Protein AF-A0A2V7RQS1-F1 (afdb_monomer)

Secondary structure (DSSP, 8-state):
------------TTSBB-TTTSSSBEEE-TT-SSEEEETTT--EEEEETTEEESSTT------HHHHHHTSHHHHHHHHSTTTTTSHHHHHHHTS-HHHHHHHHHHHTT--S--EEEEET-TTTTTHHHHHHH-TTSEEEEEES-HHHHHHHHHHHHHTT--SEEEEE--TTS-SB-TT-EEEEE--S-GGG-S-HHHHHHHHHHHEEEEEEEE-SSS--EE---S-S-----PPP-

Solvent-accessible surface area (backbone atoms only — not comparable to full-atom values): 13310 Å² total; per-residue (Å²): 136,80,83,75,74,77,78,69,51,74,66,69,49,63,53,45,34,27,85,88,73,70,74,30,27,30,26,67,38,89,87,62,72,59,35,32,27,22,80,65,79,63,54,74,33,47,34,58,76,72,27,42,36,76,53,79,90,66,78,69,89,66,52,73,72,57,53,52,58,64,37,71,69,42,53,50,35,57,74,26,63,83,33,63,58,8,69,67,47,16,62,75,68,74,48,44,47,68,57,54,52,51,49,54,58,57,69,62,69,75,87,22,56,49,38,33,36,21,45,57,27,47,58,30,74,61,37,51,59,50,33,70,56,19,75,76,26,34,22,37,29,30,22,77,49,58,65,31,40,44,48,20,37,52,50,34,54,77,71,66,55,46,41,56,46,37,37,30,43,52,65,70,63,58,51,51,52,66,51,60,23,54,31,41,37,29,63,88,41,62,92,74,47,96,51,50,67,50,25,51,52,38,52,55,44,28,36,28,85,69,28,34,43,30,64,43,102,52,78,60,48,66,40,73,71,96,81,74,78,97,72,89,79,79,88,82,130

Nearest PDB structures (foldseek):
  3dh0-assembly1_A  TM=8.484E-01  e=1.762E-10  Aquifex aeolicus
  3mgg-assembly1_A  TM=9.043E-01  e=1.834E-09  Methanosarcina mazei
  5fcd-assembly1_A  TM=8.817E-01  e=1.834E-09  Escherichia coli
  5fcd-assembly2_B  TM=8.811E-01  e=2.218E-09  Escherichia coli
  4ine-assembly1_B  TM=7.060E-01  e=2.363E-09  Caenorhabditis elegans

Mean predicted aligned error: 11.4 Å

pLDDT: mean 74.9, std 20.31, range [28.81, 96.06]

Foldseek 3Di:
DDDDDDPALPPPFFFFQQPPPSPFTWDADPVDDQWTATPPPRDIFGNDLQETENQPPDPDPDDPVRVVCLDPVNLCCCPDLNPLQPVVVCVVVVHHPVRLLVVLLVLLVDPQAWEEEEEQCFLVSNQLVNLVRNPNHAYEYEHQHPSRLSNNSVVCVVVVRSRYHYYNDDLLAGRGAFQAGLEYEAEPCLVVDPDNPSSVVSVNRNHHAQHFYHHGPDRTDGHHDPPDDPDDDDDDD

Structure (mmCIF, N/CA/C/O backbone):
data_AF-A0A2V7RQS1-F1
#
_entry.id   AF-A0A2V7RQS1-F1
#
loop_
_atom_site.group_PDB
_atom_site.id
_atom_site.type_symbol
_atom_site.label_atom_id
_atom_site.label_alt_id
_atom_site.label_comp_id
_atom_site.label_asym_id
_atom_site.label_entity_id
_atom_site.label_seq_id
_atom_site.pdbx_PDB_ins_code
_atom_site.Cartn_x
_atom_site.Cartn_y
_atom_site.Cartn_z
_atom_site.occupancy
_atom_site.B_iso_or_equiv
_atom_site.auth_seq_id
_atom_site.auth_comp_id
_atom_site.auth_asym_id
_atom_site.auth_atom_id
_atom_site.pdbx_PDB_model_num
ATOM 1 N N . MET A 1 1 ? 15.624 31.115 2.483 1.00 33.47 1 MET A N 1
ATOM 2 C CA . MET A 1 1 ? 15.519 29.641 2.559 1.00 33.47 1 MET A CA 1
ATOM 3 C C . MET A 1 1 ? 14.230 29.303 3.296 1.00 33.47 1 MET A C 1
ATOM 5 O O . MET A 1 1 ? 14.272 28.952 4.464 1.00 33.47 1 MET A O 1
ATOM 9 N N . SER A 1 2 ? 13.084 29.538 2.649 1.00 28.81 2 SER A N 1
ATOM 10 C CA . SER A 1 2 ? 11.765 29.356 3.260 1.00 28.81 2 SER A CA 1
ATOM 11 C C . SER A 1 2 ? 11.472 27.870 3.432 1.00 28.81 2 SER A C 1
ATOM 13 O O . SER A 1 2 ? 11.524 27.120 2.455 1.00 28.81 2 SER A O 1
ATOM 15 N N . GLU A 1 3 ? 11.172 27.472 4.663 1.00 33.00 3 GLU A N 1
ATOM 16 C CA . GLU A 1 3 ? 10.626 26.168 5.016 1.00 33.00 3 GLU A CA 1
ATOM 17 C C . GLU A 1 3 ? 9.395 25.886 4.149 1.00 33.00 3 GLU A C 1
ATOM 19 O O . GLU A 1 3 ? 8.341 26.502 4.301 1.00 33.00 3 GLU A O 1
ATOM 24 N N . LEU A 1 4 ? 9.563 24.987 3.178 1.00 31.25 4 LEU A N 1
ATOM 25 C CA . LEU A 1 4 ? 8.474 24.433 2.391 1.00 31.25 4 LEU A CA 1
ATOM 26 C C . LEU A 1 4 ? 7.571 23.660 3.351 1.00 31.25 4 LEU A C 1
ATOM 28 O O . LEU A 1 4 ? 7.909 22.559 3.792 1.00 31.25 4 LEU A O 1
ATOM 32 N N . SER A 1 5 ? 6.443 24.279 3.692 1.00 30.97 5 SER A N 1
ATOM 33 C CA . SER A 1 5 ? 5.303 23.644 4.335 1.00 30.97 5 SER A CA 1
ATOM 34 C C . SER A 1 5 ? 5.036 22.307 3.652 1.00 30.97 5 SER A C 1
ATOM 36 O O . SER A 1 5 ? 4.805 22.239 2.446 1.00 30.97 5 SER A O 1
ATOM 38 N N . VAL A 1 6 ? 5.135 21.230 4.430 1.00 36.03 6 VAL A N 1
ATOM 39 C CA . VAL A 1 6 ? 4.838 19.867 3.990 1.00 36.03 6 VAL A CA 1
ATOM 40 C C . VAL A 1 6 ? 3.438 19.890 3.368 1.00 36.03 6 VAL A C 1
ATOM 42 O O . VAL A 1 6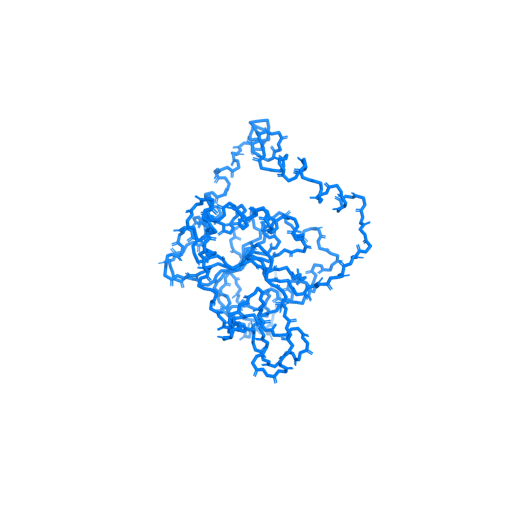 ? 2.481 20.112 4.111 1.00 36.03 6 VAL A O 1
ATOM 45 N N . PRO A 1 7 ? 3.270 19.702 2.042 1.00 33.69 7 PRO A N 1
ATOM 46 C CA . PRO A 1 7 ? 1.940 19.541 1.496 1.00 33.69 7 PRO A CA 1
ATOM 47 C C . PRO A 1 7 ? 1.467 18.194 2.020 1.00 33.69 7 PRO A C 1
ATOM 49 O O . PRO A 1 7 ? 2.015 17.149 1.654 1.00 33.69 7 PRO A O 1
ATOM 52 N N . ALA A 1 8 ? 0.531 18.252 2.963 1.00 39.03 8 ALA A N 1
ATOM 53 C CA . ALA A 1 8 ? -0.149 17.095 3.491 1.00 39.03 8 ALA A CA 1
ATOM 54 C C . ALA A 1 8 ? -0.657 16.283 2.295 1.00 39.03 8 ALA A C 1
ATOM 56 O O . ALA A 1 8 ? -1.394 16.783 1.446 1.00 39.03 8 ALA A O 1
ATOM 57 N N . VAL A 1 9 ? -0.221 15.028 2.211 1.00 43.38 9 VAL A N 1
ATOM 58 C CA . VAL A 1 9 ? -1.131 13.999 1.718 1.00 43.38 9 VAL A CA 1
ATOM 59 C C . VAL A 1 9 ? -2.387 14.208 2.563 1.00 43.38 9 VAL A C 1
ATOM 61 O O . VAL A 1 9 ? -2.254 14.280 3.789 1.00 43.38 9 VAL A O 1
ATOM 64 N N . ASP A 1 10 ? -3.551 14.405 1.944 1.00 47.16 10 ASP A N 1
ATOM 65 C CA . ASP A 1 10 ? -4.830 14.364 2.659 1.00 47.16 10 ASP A CA 1
ATOM 66 C C . ASP A 1 10 ? -5.009 12.907 3.096 1.00 47.16 10 ASP A C 1
ATOM 68 O O . ASP A 1 10 ? -5.718 12.117 2.482 1.00 47.16 10 ASP A O 1
ATOM 72 N N . VAL A 1 11 ? -4.223 12.510 4.101 1.00 50.50 11 VAL A N 1
ATOM 73 C CA . VAL A 1 11 ? -4.303 11.219 4.751 1.00 50.50 11 VAL A CA 1
ATOM 74 C C . VAL A 1 11 ? -5.635 11.272 5.458 1.00 50.50 11 VAL A C 1
ATOM 76 O O . VAL A 1 11 ? -5.775 11.933 6.489 1.00 50.50 11 VAL A O 1
ATOM 79 N N . THR A 1 12 ? -6.616 10.619 4.858 1.00 52.09 12 THR A N 1
ATOM 80 C CA . THR A 1 12 ? -7.865 10.202 5.473 1.00 52.09 12 THR A CA 1
ATOM 81 C C . THR A 1 12 ? -7.519 9.442 6.751 1.00 52.09 12 THR A C 1
ATOM 83 O O . THR A 1 12 ? -7.331 8.228 6.779 1.00 52.09 12 THR A O 1
ATOM 86 N N . GLY A 1 13 ? -7.344 10.191 7.842 1.00 56.22 13 GLY A N 1
ATOM 87 C CA . GLY A 1 13 ? -7.315 9.634 9.180 1.00 56.22 13 GLY A CA 1
ATOM 88 C C . GLY A 1 13 ? -8.577 8.798 9.339 1.00 56.22 13 GLY A C 1
ATOM 89 O O . GLY A 1 13 ? -9.667 9.300 9.080 1.00 56.22 13 GLY A O 1
ATOM 90 N N . GLY A 1 14 ? -8.428 7.520 9.676 1.00 68.81 14 GLY A N 1
ATOM 91 C CA . GLY A 1 14 ? -9.560 6.592 9.737 1.00 68.81 14 GLY A CA 1
ATOM 92 C C . GLY A 1 14 ? -9.411 5.291 8.951 1.00 68.81 14 GLY A C 1
ATOM 93 O O . GLY A 1 14 ? -10.236 4.407 9.137 1.00 68.81 14 GLY A O 1
ATOM 94 N N . GLU A 1 15 ? -8.384 5.122 8.113 1.00 81.50 15 GLU A N 1
ATOM 95 C CA . GLU A 1 15 ? -8.231 3.884 7.317 1.00 81.50 15 GLU A CA 1
ATOM 96 C C . GLU A 1 15 ? -7.215 2.903 7.912 1.00 81.50 15 GLU A C 1
ATOM 98 O O . GLU A 1 15 ? -7.394 1.683 7.856 1.00 81.50 15 GLU A O 1
ATOM 103 N N . VAL A 1 16 ? -6.166 3.426 8.553 1.00 92.06 16 VAL A N 1
ATOM 104 C CA . VAL A 1 16 ? -5.135 2.609 9.201 1.00 92.06 16 VAL A CA 1
ATOM 105 C C . VAL A 1 16 ? -5.610 2.199 10.594 1.00 92.06 16 VAL A C 1
ATOM 107 O O . VAL A 1 16 ? -5.694 3.023 11.505 1.00 92.06 16 VAL A O 1
ATOM 110 N N . ARG A 1 17 ? -5.912 0.913 10.775 1.00 94.25 17 ARG A N 1
ATOM 111 C CA . ARG A 1 17 ? -6.279 0.305 12.059 1.00 94.25 17 ARG A C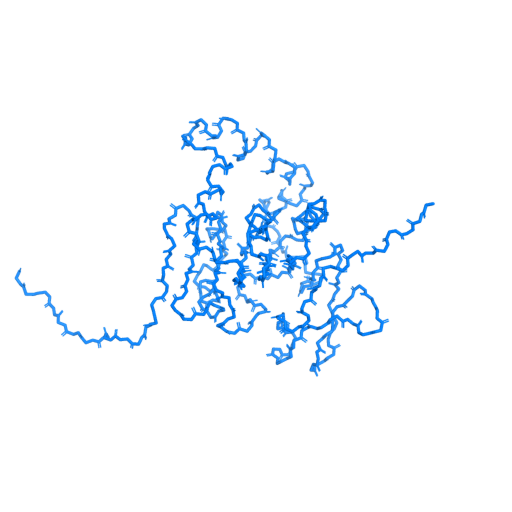A 1
ATOM 112 C C . ARG A 1 17 ? -5.063 0.285 12.981 1.00 94.25 17 ARG A C 1
ATOM 114 O O . ARG A 1 17 ? -3.978 -0.125 12.578 1.00 94.25 17 ARG A O 1
ATOM 121 N N . CYS A 1 18 ? -5.250 0.702 14.229 1.00 93.38 18 CYS A N 1
ATOM 122 C CA . CYS A 1 18 ? -4.191 0.778 15.228 1.00 93.38 18 CYS A CA 1
ATOM 123 C C . CYS A 1 18 ? -3.610 -0.617 15.544 1.00 93.38 18 CYS A C 1
ATOM 125 O O . CYS A 1 18 ? -4.339 -1.451 16.087 1.00 93.38 18 CYS A O 1
ATOM 127 N N . PRO A 1 19 ? -2.306 -0.862 15.304 1.00 91.69 19 PRO A N 1
ATOM 128 C CA . PRO A 1 19 ? -1.661 -2.130 15.657 1.00 91.69 19 PRO A CA 1
ATOM 129 C C . PRO A 1 19 ? -1.645 -2.435 17.160 1.00 91.69 19 PRO A C 1
ATOM 131 O O . PRO A 1 19 ? -1.578 -3.593 17.544 1.00 91.69 19 PRO A O 1
ATOM 134 N N . GLN A 1 20 ? -1.686 -1.409 18.018 1.00 92.44 20 GLN A N 1
ATOM 135 C CA . GLN A 1 20 ? -1.576 -1.585 19.469 1.00 92.44 20 GLN A CA 1
ATOM 136 C C . GLN A 1 20 ? -2.867 -2.100 20.110 1.00 92.44 20 GLN A C 1
ATOM 138 O O . GLN A 1 20 ? -2.822 -2.953 20.991 1.00 92.44 20 GLN A O 1
ATOM 143 N N . CYS A 1 21 ? -4.018 -1.529 19.743 1.00 93.38 21 CYS A N 1
ATOM 144 C CA . CYS A 1 21 ? -5.295 -1.887 20.365 1.00 93.38 21 CYS A CA 1
ATOM 145 C C . CYS A 1 21 ? -6.235 -2.651 19.446 1.00 93.38 21 CYS A C 1
ATOM 147 O O . CYS A 1 21 ? -7.239 -3.165 19.932 1.00 93.38 21 CYS A O 1
ATOM 149 N N . GLU A 1 22 ? -5.969 -2.654 18.139 1.00 91.38 22 GLU A N 1
ATOM 150 C CA . GLU A 1 22 ? -6.809 -3.264 17.113 1.00 91.38 22 GLU A CA 1
ATOM 151 C C . GLU A 1 22 ? -8.279 -2.786 17.106 1.00 91.38 22 GLU A C 1
ATOM 153 O O . GLU A 1 22 ? -9.132 -3.351 16.432 1.00 91.38 22 GLU A O 1
ATOM 158 N N . ARG A 1 23 ? -8.636 -1.736 17.841 1.00 91.38 23 ARG A N 1
ATOM 159 C CA . ARG A 1 23 ? -10.022 -1.245 17.914 1.00 91.38 23 ARG A CA 1
ATOM 160 C C . ARG A 1 23 ? -10.195 0.092 17.221 1.00 91.38 23 ARG A C 1
ATOM 162 O O . ARG A 1 23 ? -11.182 0.281 16.525 1.00 91.38 23 ARG A O 1
ATOM 169 N N . GLY A 1 24 ? -9.230 0.981 17.418 1.00 92.44 24 GLY A N 1
ATOM 170 C CA . GLY A 1 24 ? -9.261 2.323 16.865 1.00 92.44 24 GLY A CA 1
ATOM 171 C C . GLY A 1 24 ? -8.552 2.462 15.532 1.00 92.44 24 GLY A C 1
ATOM 172 O O . GLY A 1 24 ? -7.828 1.562 15.089 1.00 92.44 24 GLY A O 1
ATOM 173 N N . PHE A 1 25 ? -8.697 3.644 14.952 1.00 93.25 25 PHE A N 1
ATOM 174 C CA . PHE A 1 25 ? -8.019 4.047 13.729 1.00 93.25 25 PHE A CA 1
ATOM 175 C C . PHE A 1 25 ? -7.048 5.188 13.996 1.00 93.25 25 PHE A C 1
ATOM 177 O O . PHE A 1 25 ? -7.166 5.932 14.973 1.00 93.25 25 PHE A O 1
ATOM 184 N N . LEU A 1 26 ? -6.029 5.284 13.149 1.00 91.69 26 LEU A N 1
ATOM 185 C CA . LEU A 1 26 ? -5.054 6.357 13.211 1.00 91.69 26 LEU A CA 1
ATOM 186 C C . LEU A 1 26 ? -5.598 7.588 12.493 1.00 91.69 26 LEU A C 1
ATOM 188 O O . LEU A 1 26 ? -5.993 7.519 11.329 1.00 91.69 26 LEU A O 1
ATOM 192 N N . ALA A 1 27 ? -5.550 8.721 13.182 1.00 88.56 27 ALA A N 1
ATOM 193 C CA . ALA A 1 27 ? -5.864 10.032 12.644 1.00 88.56 27 ALA A CA 1
ATOM 194 C C . ALA A 1 27 ? -4.652 10.961 12.751 1.00 88.56 27 ALA A C 1
ATOM 196 O O . ALA A 1 27 ? -3.780 10.785 13.609 1.00 88.56 27 ALA A O 1
ATOM 197 N N . ALA A 1 28 ? -4.592 11.957 11.866 1.00 81.69 28 ALA A N 1
ATOM 198 C CA . ALA A 1 28 ? -3.602 13.021 11.973 1.00 81.69 28 ALA A CA 1
ATOM 199 C C . ALA A 1 28 ? -3.724 13.707 13.342 1.00 81.69 28 ALA A C 1
ATOM 201 O O . ALA A 1 28 ? -4.831 13.944 13.826 1.00 81.69 28 ALA A O 1
ATOM 202 N N . ASN A 1 29 ? -2.590 14.011 13.978 1.00 72.31 29 ASN A N 1
ATOM 203 C CA . ASN A 1 29 ? -2.597 14.679 15.275 1.00 72.31 29 ASN A CA 1
ATOM 204 C C . ASN A 1 29 ? -3.257 16.076 15.162 1.00 72.31 29 ASN A C 1
ATOM 206 O O . ASN A 1 29 ? -2.709 16.933 14.461 1.00 72.31 29 ASN A O 1
ATOM 210 N N . PRO A 1 30 ? -4.370 16.348 15.878 1.00 60.91 30 PRO A N 1
ATOM 211 C CA . PRO A 1 30 ? -5.076 17.632 15.810 1.00 60.91 30 PRO A CA 1
ATOM 212 C C . PRO A 1 30 ? -4.224 18.826 16.250 1.00 60.91 30 PRO A C 1
ATOM 214 O O . PRO A 1 30 ? -4.454 19.947 15.813 1.00 60.91 30 PRO A O 1
ATOM 217 N N . ALA A 1 31 ? -3.225 18.588 17.106 1.00 61.09 31 ALA A N 1
ATOM 218 C CA . ALA A 1 31 ? -2.310 19.617 17.597 1.00 61.09 31 ALA A CA 1
ATOM 219 C C . ALA A 1 31 ? -1.228 20.019 16.571 1.00 61.09 31 ALA A C 1
ATOM 221 O O . ALA A 1 31 ? -0.371 20.847 16.877 1.00 61.09 31 ALA A O 1
ATOM 222 N N . GLY A 1 32 ? -1.244 19.427 15.371 1.00 56.41 32 GLY A N 1
ATOM 223 C CA . GLY A 1 32 ? -0.146 19.503 14.415 1.00 56.41 32 GLY A CA 1
ATOM 224 C C . GLY A 1 32 ? 1.020 18.599 14.831 1.00 56.41 32 GLY A C 1
ATOM 225 O O . GLY A 1 32 ? 1.279 18.367 16.011 1.00 56.41 32 GLY A O 1
ATOM 226 N N . GLY A 1 33 ? 1.723 18.025 13.855 1.00 62.91 33 GLY A N 1
ATOM 227 C CA . GLY A 1 33 ? 2.890 17.189 14.131 1.00 62.91 33 GLY A CA 1
ATOM 228 C C . GLY A 1 33 ? 3.172 16.133 13.070 1.00 62.91 33 GLY A C 1
ATOM 229 O O . GLY A 1 33 ? 2.351 15.850 12.203 1.00 62.91 33 GLY A O 1
ATOM 230 N N . ARG A 1 34 ? 4.362 15.535 13.164 1.00 81.88 34 ARG A N 1
ATOM 231 C CA . ARG A 1 34 ? 4.829 14.418 12.327 1.00 81.88 34 ARG A CA 1
ATOM 232 C C . ARG A 1 34 ? 4.420 13.070 12.928 1.00 81.88 34 ARG A C 1
ATOM 234 O O . ARG A 1 34 ? 5.237 12.162 12.999 1.00 81.88 34 ARG A O 1
ATOM 241 N N . GLU A 1 35 ? 3.191 12.954 13.421 1.00 87.62 35 GLU A N 1
ATOM 242 C CA . GLU A 1 35 ? 2.686 11.742 14.075 1.00 87.62 35 GLU A CA 1
ATOM 243 C C . GLU A 1 35 ? 1.192 11.540 13.797 1.00 87.62 35 GLU A C 1
ATOM 245 O O . GLU A 1 35 ? 0.430 12.508 13.714 1.00 87.62 35 GLU A O 1
ATOM 250 N N . MET A 1 36 ? 0.771 10.279 13.705 1.00 89.38 36 MET A N 1
ATOM 251 C CA . MET A 1 36 ? -0.635 9.881 13.746 1.00 89.38 36 MET A CA 1
ATOM 252 C C . MET A 1 36 ? -0.961 9.257 15.097 1.00 89.38 36 MET A C 1
ATOM 254 O O . MET A 1 36 ? -0.166 8.489 15.639 1.00 89.38 36 MET A O 1
ATOM 258 N N . ARG A 1 37 ? -2.148 9.550 15.629 1.00 91.56 37 ARG A N 1
ATOM 259 C CA . ARG A 1 37 ? -2.613 9.019 16.912 1.00 91.56 37 ARG A CA 1
ATOM 260 C C . ARG A 1 37 ? -3.836 8.147 16.729 1.00 91.56 37 ARG A C 1
ATOM 262 O O . ARG A 1 37 ? -4.709 8.457 15.924 1.00 91.56 37 ARG A O 1
ATOM 269 N N . CYS A 1 38 ? -3.895 7.069 17.498 1.00 92.44 38 CYS A N 1
ATOM 270 C CA . CYS A 1 38 ? -5.099 6.261 17.587 1.00 92.44 38 CYS A CA 1
ATOM 271 C C . CYS A 1 38 ? -6.204 7.032 18.317 1.00 92.44 38 CYS A C 1
ATOM 273 O O . CYS A 1 38 ? -5.981 7.521 19.423 1.00 92.44 38 CYS A O 1
ATOM 275 N N . ASP A 1 39 ? -7.395 7.070 17.726 1.00 91.69 39 ASP A N 1
ATOM 276 C CA . ASP A 1 39 ? -8.611 7.653 18.312 1.00 91.69 39 ASP A CA 1
ATOM 277 C C . ASP A 1 39 ? -9.116 6.940 19.585 1.00 91.69 39 ASP A C 1
ATOM 279 O O . ASP A 1 39 ? -9.917 7.496 20.331 1.00 91.69 39 ASP A O 1
ATOM 283 N N . THR A 1 40 ? -8.641 5.719 19.846 1.00 93.94 40 THR A N 1
ATOM 284 C CA . THR A 1 40 ? -9.153 4.845 20.908 1.00 93.94 40 THR A CA 1
ATOM 285 C C . THR A 1 40 ? -8.164 4.670 22.056 1.00 93.94 40 THR A C 1
ATOM 287 O O . THR A 1 40 ? -8.531 4.836 23.215 1.00 93.94 40 THR A O 1
ATOM 290 N N . CYS A 1 41 ? -6.912 4.292 21.773 1.00 94.06 41 CYS A N 1
ATOM 291 C CA . CYS A 1 41 ? -5.907 4.039 22.815 1.00 94.06 41 CYS A CA 1
ATOM 292 C C . CYS A 1 41 ? -4.831 5.126 22.918 1.00 94.06 41 CYS A C 1
ATOM 294 O O . CYS A 1 41 ? -3.898 4.976 23.706 1.00 94.06 41 CYS A O 1
ATOM 296 N N . SER A 1 42 ? -4.926 6.190 22.114 1.00 92.75 42 SER A N 1
ATOM 297 C CA . SER A 1 42 ? -3.982 7.316 22.095 1.00 92.75 42 SER A CA 1
ATOM 298 C C . SER A 1 42 ? -2.527 6.957 21.761 1.00 92.75 42 SER A C 1
ATOM 300 O O . SER A 1 42 ? -1.650 7.813 21.880 1.00 92.75 42 SER A O 1
ATOM 302 N N . SER A 1 43 ? -2.242 5.726 21.313 1.00 91.88 43 SER A N 1
ATOM 303 C CA . SER A 1 43 ? -0.914 5.339 20.821 1.00 91.88 43 SER A CA 1
ATOM 304 C C . SER A 1 43 ? -0.504 6.229 19.647 1.00 91.88 43 SER A C 1
ATOM 306 O O . SER A 1 43 ? -1.326 6.465 18.755 1.00 91.88 43 SER A O 1
ATOM 308 N N . SER A 1 44 ? 0.753 6.673 19.629 1.00 91.00 44 SER A N 1
ATOM 309 C CA . SER A 1 44 ? 1.296 7.544 18.584 1.00 91.00 44 SER A CA 1
ATOM 310 C C . SER A 1 44 ? 2.248 6.782 17.666 1.00 91.00 44 SER A C 1
ATOM 312 O O . SER A 1 44 ? 3.042 5.966 18.136 1.00 91.00 44 SER A O 1
ATOM 314 N N . TYR A 1 45 ? 2.176 7.073 16.371 1.00 90.94 45 TYR A N 1
ATOM 315 C CA . TYR A 1 45 ? 3.015 6.491 15.328 1.00 9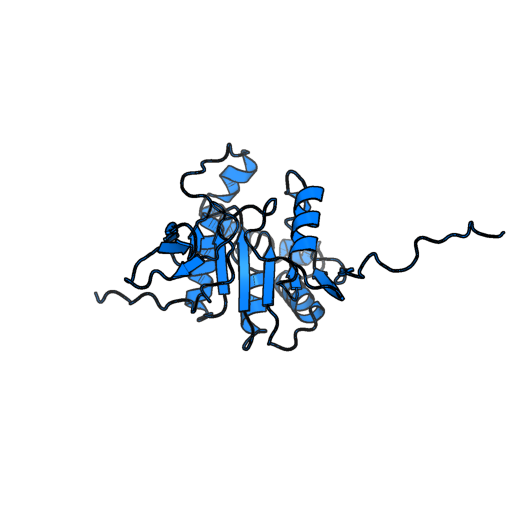0.94 45 TYR A CA 1
ATOM 316 C C . TYR A 1 45 ? 3.664 7.608 14.508 1.00 90.94 45 TYR A C 1
ATOM 318 O O . TYR A 1 45 ? 2.954 8.516 14.062 1.00 90.94 45 TYR A O 1
ATOM 326 N N . PRO A 1 46 ? 4.989 7.581 14.291 1.00 90.94 46 PRO A N 1
ATOM 327 C CA . PRO A 1 46 ? 5.667 8.652 13.581 1.00 90.94 46 PRO A CA 1
ATOM 328 C C . PRO A 1 46 ? 5.326 8.662 12.085 1.00 90.94 46 PRO A C 1
ATOM 330 O O . PRO A 1 46 ? 5.191 7.626 11.438 1.00 90.94 46 PRO A O 1
ATOM 333 N N . VAL A 1 47 ? 5.245 9.866 11.524 1.00 89.19 47 VAL A N 1
ATOM 334 C CA . VAL A 1 47 ? 5.113 10.142 10.092 1.00 89.19 47 VAL A CA 1
ATOM 335 C C . VAL A 1 47 ? 6.407 10.786 9.613 1.00 89.19 47 VAL A C 1
ATOM 337 O O . VAL A 1 47 ? 6.625 11.989 9.774 1.00 89.19 47 VA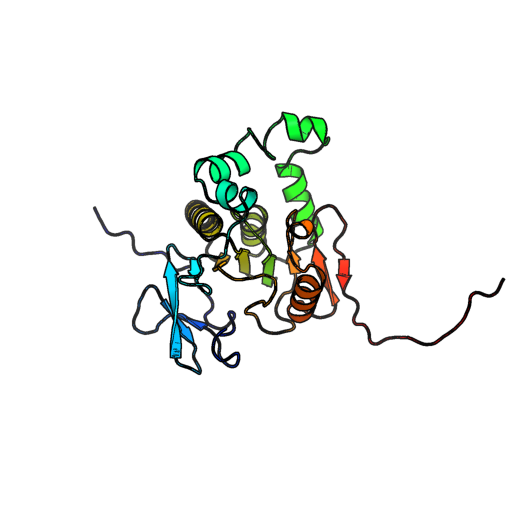L A O 1
ATOM 340 N N . THR A 1 48 ? 7.286 9.984 9.018 1.00 83.94 48 THR A N 1
ATOM 341 C CA . THR A 1 48 ? 8.591 10.458 8.533 1.00 83.94 48 THR A CA 1
ATOM 342 C C . THR A 1 48 ? 8.580 10.528 7.020 1.00 83.94 48 THR A C 1
ATOM 344 O O . THR A 1 48 ? 8.250 9.552 6.355 1.00 83.94 48 THR A O 1
ATOM 347 N N . ASP A 1 49 ? 8.918 11.692 6.466 1.00 83.81 49 ASP A N 1
ATOM 348 C CA . ASP A 1 49 ? 8.896 11.936 5.023 1.00 83.81 49 ASP A CA 1
ATOM 349 C C . ASP A 1 49 ? 7.567 11.534 4.369 1.00 83.81 49 ASP A C 1
ATOM 351 O O . ASP A 1 49 ? 7.547 11.132 3.212 1.00 83.81 49 ASP A O 1
ATOM 355 N N . GLY A 1 50 ? 6.427 11.688 5.054 1.00 85.88 50 GLY A N 1
ATOM 356 C CA . GLY A 1 50 ? 5.090 11.321 4.546 1.00 85.88 50 GLY A CA 1
ATOM 357 C C . GLY A 1 50 ? 4.792 9.822 4.526 1.00 85.88 50 GLY A C 1
ATOM 358 O O . GLY A 1 50 ? 3.851 9.409 3.860 1.00 85.88 50 GLY A O 1
ATOM 359 N N . VAL A 1 51 ? 5.591 9.021 5.229 1.00 90.81 51 VAL A N 1
ATOM 360 C CA . VAL A 1 51 ? 5.349 7.593 5.450 1.00 90.81 51 VAL A CA 1
ATOM 361 C C . VAL A 1 51 ? 4.891 7.395 6.889 1.00 90.81 51 VAL A C 1
ATOM 363 O O . VAL A 1 51 ? 5.572 7.854 7.807 1.00 90.81 51 VAL A O 1
ATOM 366 N N . VAL A 1 52 ? 3.762 6.714 7.083 1.00 93.00 52 VAL A N 1
ATOM 367 C CA . VAL A 1 52 ? 3.259 6.309 8.404 1.00 93.00 52 VAL A CA 1
ATOM 368 C C . VAL A 1 52 ? 4.030 5.074 8.859 1.00 93.00 52 VAL A C 1
ATOM 370 O O . VAL A 1 52 ? 3.962 4.035 8.204 1.00 93.00 52 VAL A O 1
ATOM 373 N N . ASP A 1 53 ? 4.775 5.176 9.958 1.00 92.69 53 ASP A N 1
ATOM 374 C CA . ASP A 1 53 ? 5.634 4.098 10.450 1.00 92.69 53 ASP A CA 1
ATOM 375 C C . ASP A 1 53 ? 4.985 3.322 11.601 1.00 92.69 53 ASP A C 1
ATOM 377 O O . ASP A 1 53 ? 4.893 3.809 12.730 1.00 92.69 53 ASP A O 1
ATOM 381 N N . LEU A 1 54 ? 4.532 2.099 11.305 1.00 93.00 54 LEU A N 1
ATOM 382 C CA . LEU A 1 54 ? 3.912 1.192 12.275 1.00 93.00 54 LEU A CA 1
ATOM 383 C C . LEU A 1 54 ? 4.895 0.181 12.873 1.00 93.00 54 LEU A C 1
ATOM 385 O O . LEU A 1 54 ? 4.501 -0.614 13.726 1.00 93.00 54 LEU A O 1
ATOM 389 N N . LEU A 1 55 ? 6.161 0.204 12.450 1.00 88.19 55 LEU A N 1
ATOM 390 C CA . LEU A 1 55 ? 7.220 -0.683 12.930 1.00 88.19 55 LEU A CA 1
ATOM 391 C C . LEU A 1 55 ? 8.426 0.109 13.486 1.00 88.19 55 LEU A C 1
ATOM 393 O O . LEU A 1 55 ? 9.574 -0.262 13.198 1.00 88.19 55 LEU A O 1
ATOM 397 N N . PRO A 1 56 ? 8.225 1.168 14.302 1.00 72.12 56 PRO A N 1
ATOM 398 C CA . PRO A 1 56 ? 9.316 2.028 14.745 1.00 72.12 56 PRO A CA 1
ATOM 399 C C . PRO A 1 56 ? 10.326 1.243 15.592 1.00 72.12 56 PRO A C 1
ATOM 401 O O . PRO A 1 56 ? 9.964 0.506 16.505 1.00 72.12 56 PRO A O 1
ATOM 404 N N . GLY A 1 57 ? 11.616 1.393 15.289 1.00 63.69 57 GLY A N 1
ATOM 405 C CA . GLY A 1 57 ? 12.693 0.737 16.044 1.00 63.69 57 GLY A CA 1
ATOM 406 C C . GLY A 1 57 ? 12.862 -0.764 15.775 1.00 63.69 57 GLY A C 1
ATOM 407 O O . GLY A 1 57 ? 13.753 -1.386 16.354 1.00 63.69 57 GLY A O 1
ATOM 408 N N . THR A 1 58 ? 12.074 -1.353 14.870 1.00 61.03 58 THR A N 1
ATOM 409 C CA . THR A 1 58 ? 12.215 -2.765 14.496 1.00 61.03 58 THR A CA 1
ATOM 410 C C . THR A 1 58 ? 13.396 -2.941 13.539 1.00 61.03 58 THR A C 1
ATOM 412 O O . THR A 1 58 ? 13.266 -2.785 12.327 1.00 61.03 58 THR A O 1
ATOM 415 N N . SER A 1 59 ? 14.576 -3.294 14.055 1.00 49.81 59 SER A N 1
ATOM 416 C CA . SER A 1 59 ? 15.670 -3.822 13.231 1.00 49.81 59 SER A CA 1
ATOM 417 C C . SER A 1 59 ? 15.482 -5.333 13.060 1.00 49.81 59 SER A C 1
ATOM 419 O O . SER A 1 59 ? 16.108 -6.149 13.734 1.00 49.81 59 SER A O 1
ATOM 421 N N . MET A 1 60 ? 14.557 -5.749 12.189 1.00 53.47 60 MET A N 1
ATOM 422 C CA . MET A 1 60 ? 14.389 -7.183 11.923 1.00 53.47 60 MET A CA 1
ATOM 423 C C . MET A 1 60 ? 15.711 -7.783 11.430 1.00 53.47 60 MET A C 1
ATOM 425 O O . MET A 1 60 ? 16.381 -7.176 10.597 1.00 53.47 60 MET A O 1
ATOM 429 N N . ARG A 1 61 ? 16.102 -8.960 11.949 1.00 42.22 61 ARG A N 1
ATOM 430 C CA . ARG A 1 61 ? 17.293 -9.700 11.493 1.00 42.22 61 ARG A CA 1
ATOM 431 C C . ARG A 1 61 ? 17.214 -9.871 9.975 1.00 42.22 61 ARG A C 1
ATOM 433 O O . ARG A 1 61 ? 16.364 -10.594 9.466 1.00 42.22 61 ARG A O 1
ATOM 440 N N . ARG A 1 62 ? 18.088 -9.156 9.272 1.00 51.84 62 ARG A N 1
ATOM 441 C CA . ARG A 1 62 ? 18.052 -8.999 7.819 1.00 51.84 62 ARG A CA 1
ATOM 442 C C . ARG A 1 62 ? 18.781 -10.167 7.161 1.00 51.84 62 ARG A C 1
ATOM 444 O O . ARG A 1 62 ? 19.887 -10.512 7.576 1.00 51.84 62 ARG A O 1
ATOM 451 N N . SER A 1 63 ? 18.203 -10.759 6.119 1.00 50.00 63 SER A N 1
ATOM 452 C CA . SER A 1 63 ? 18.993 -11.591 5.205 1.00 50.00 63 SER A CA 1
ATOM 453 C C . SER A 1 63 ? 19.947 -10.690 4.407 1.00 50.00 63 SER A C 1
ATOM 455 O O . SER A 1 63 ? 19.656 -9.510 4.202 1.00 50.00 63 SER A O 1
ATOM 457 N N . LEU A 1 64 ? 21.079 -11.218 3.928 1.00 44.34 64 LEU A N 1
ATOM 458 C CA . LEU A 1 64 ? 22.018 -10.443 3.098 1.00 44.34 64 LEU A CA 1
ATOM 459 C C . LEU A 1 64 ? 21.322 -9.825 1.872 1.00 44.34 64 LEU A C 1
ATOM 461 O O . LEU A 1 64 ? 21.578 -8.671 1.546 1.00 44.34 64 LEU A O 1
ATOM 465 N N . ALA A 1 65 ? 20.365 -10.542 1.271 1.00 49.62 65 ALA A N 1
ATOM 466 C CA . ALA A 1 65 ? 19.534 -10.032 0.180 1.00 49.62 65 ALA A CA 1
ATOM 467 C C . ALA A 1 65 ? 18.686 -8.815 0.599 1.00 49.62 65 ALA A C 1
ATOM 469 O O . ALA A 1 65 ? 18.579 -7.848 -0.150 1.00 49.62 65 ALA A O 1
ATOM 470 N N . GLN A 1 66 ? 18.129 -8.822 1.813 1.00 48.97 66 GLN A N 1
ATOM 471 C CA . GLN A 1 66 ? 17.324 -7.721 2.351 1.00 48.97 66 GLN A CA 1
ATOM 472 C C . GLN A 1 66 ? 18.185 -6.512 2.753 1.00 48.97 66 GLN A C 1
ATOM 474 O O . GLN A 1 66 ? 17.774 -5.377 2.535 1.00 48.97 66 GLN A O 1
ATOM 479 N N . MET A 1 67 ? 19.409 -6.735 3.246 1.00 45.19 67 MET A N 1
ATOM 480 C CA . MET A 1 67 ? 20.384 -5.662 3.503 1.00 45.19 67 MET A CA 1
ATOM 481 C C . MET A 1 67 ? 20.840 -4.972 2.216 1.00 45.19 67 MET A C 1
ATOM 483 O O . MET A 1 67 ? 20.968 -3.751 2.184 1.00 45.19 67 MET A O 1
ATOM 487 N N . SER A 1 68 ? 21.062 -5.734 1.142 1.00 50.19 68 SER A N 1
ATOM 488 C CA . SER A 1 68 ? 21.415 -5.171 -0.163 1.00 50.19 68 SER A CA 1
ATOM 489 C C . SER A 1 68 ? 20.302 -4.267 -0.712 1.00 50.19 68 SER A C 1
ATOM 491 O O . SER A 1 68 ? 20.592 -3.220 -1.281 1.00 50.19 68 SER A O 1
ATOM 493 N N . MET A 1 69 ? 19.032 -4.599 -0.471 1.00 46.16 69 MET A N 1
ATOM 494 C CA . MET A 1 69 ? 17.880 -3.804 -0.923 1.00 46.16 69 MET A CA 1
ATOM 495 C C . MET A 1 69 ? 17.715 -2.449 -0.208 1.00 46.16 69 MET A C 1
ATOM 497 O O . MET A 1 69 ? 17.063 -1.559 -0.750 1.00 46.16 69 MET A O 1
ATOM 501 N N . GLU A 1 70 ? 18.316 -2.264 0.972 1.00 47.38 70 GLU A N 1
ATOM 502 C CA . GLU A 1 70 ? 18.281 -1.005 1.736 1.00 47.38 70 GLU A CA 1
ATOM 503 C C . GLU A 1 70 ? 19.377 -0.007 1.314 1.00 47.38 70 GLU A C 1
ATOM 505 O O . GLU A 1 70 ? 19.342 1.158 1.712 1.00 47.38 70 GLU A O 1
ATOM 510 N N . ALA A 1 71 ? 20.345 -0.426 0.492 1.00 50.69 71 ALA A N 1
ATOM 511 C CA . ALA A 1 71 ? 21.379 0.468 -0.006 1.00 50.69 71 ALA A CA 1
ATOM 512 C C . ALA A 1 71 ? 20.798 1.400 -1.090 1.00 50.69 71 ALA A C 1
ATOM 514 O O . ALA A 1 71 ? 20.280 0.943 -2.110 1.00 50.69 71 ALA A O 1
ATOM 515 N N . GLU A 1 72 ? 20.946 2.717 -0.919 1.00 48.81 72 GLU A N 1
ATOM 516 C CA . GLU A 1 72 ? 20.543 3.751 -1.892 1.00 48.81 72 GLU A CA 1
ATOM 517 C C . GLU A 1 72 ? 20.958 3.458 -3.359 1.00 48.81 72 GLU A C 1
ATOM 519 O O . GLU A 1 72 ? 20.171 3.733 -4.275 1.00 48.81 72 GLU A O 1
ATOM 524 N N . PRO A 1 73 ? 22.131 2.842 -3.638 1.00 48.25 73 PRO A N 1
ATOM 525 C CA . PRO A 1 73 ? 22.499 2.416 -4.985 1.00 48.25 73 PRO A CA 1
ATOM 526 C C . PRO A 1 73 ? 21.568 1.346 -5.565 1.00 48.25 73 PRO A C 1
ATOM 528 O O . PRO A 1 73 ? 21.289 1.393 -6.757 1.00 48.25 73 PRO A O 1
ATOM 531 N N . ILE A 1 74 ? 21.044 0.417 -4.758 1.00 48.94 74 ILE A N 1
ATOM 532 C CA . ILE A 1 74 ? 20.154 -0.658 -5.222 1.00 48.94 74 ILE A CA 1
ATOM 533 C C . ILE A 1 74 ? 18.731 -0.159 -5.470 1.00 48.94 74 ILE A C 1
ATOM 535 O O . ILE A 1 74 ? 18.133 -0.557 -6.466 1.00 48.94 74 ILE A O 1
ATOM 539 N N . VAL A 1 75 ? 18.225 0.792 -4.676 1.00 50.91 75 VAL A N 1
ATOM 540 C CA . VAL A 1 75 ? 16.961 1.497 -4.978 1.00 50.91 75 VAL A CA 1
ATOM 541 C C . VAL A 1 75 ? 17.063 2.225 -6.322 1.00 50.91 75 VAL A C 1
ATOM 543 O O . VAL A 1 75 ? 16.176 2.123 -7.174 1.00 50.91 75 VAL A O 1
ATOM 546 N N . ARG A 1 76 ? 18.191 2.915 -6.554 1.00 49.72 76 ARG A N 1
ATOM 547 C CA . ARG A 1 76 ? 18.485 3.537 -7.850 1.00 49.72 76 ARG A CA 1
ATOM 548 C C . ARG A 1 76 ? 18.611 2.495 -8.956 1.00 49.72 76 ARG A C 1
ATOM 550 O O . ARG A 1 76 ? 18.067 2.731 -10.026 1.00 49.72 76 ARG A O 1
ATOM 557 N N . ILE A 1 77 ? 19.257 1.352 -8.716 1.00 50.66 77 ILE A N 1
ATOM 558 C CA . ILE A 1 77 ? 19.381 0.266 -9.698 1.00 50.66 77 ILE A CA 1
ATOM 559 C C . ILE A 1 77 ? 18.001 -0.297 -10.069 1.00 50.66 77 ILE A C 1
ATOM 561 O O . ILE A 1 77 ? 17.726 -0.406 -11.263 1.00 50.66 77 ILE A O 1
ATOM 565 N N . TYR A 1 78 ? 17.116 -0.539 -9.095 1.00 51.94 78 TYR A N 1
ATOM 566 C CA . TYR A 1 78 ? 15.759 -1.072 -9.292 1.00 51.94 78 TYR A CA 1
ATOM 567 C C . TYR A 1 78 ? 14.908 -0.218 -10.246 1.00 51.94 78 TYR A C 1
ATOM 569 O O . TYR A 1 78 ? 14.209 -0.761 -11.103 1.00 51.94 78 TYR A O 1
ATOM 577 N N . GLU A 1 79 ? 14.996 1.115 -10.142 1.00 51.19 79 GLU A N 1
ATOM 578 C CA . GLU A 1 79 ? 14.325 2.046 -11.065 1.00 51.19 79 GLU A CA 1
ATOM 579 C C . GLU A 1 79 ? 15.163 2.456 -12.292 1.00 51.19 79 GLU A C 1
ATOM 581 O O . GLU A 1 79 ? 14.631 3.071 -13.226 1.00 51.19 79 GLU A O 1
ATOM 586 N N . SER A 1 80 ? 16.462 2.159 -12.313 1.00 52.50 80 SER A N 1
ATOM 587 C CA . SER A 1 80 ? 17.355 2.523 -13.414 1.00 52.50 80 SER A CA 1
ATOM 588 C C . SER A 1 80 ? 17.209 1.602 -14.625 1.00 52.50 80 SER A C 1
ATOM 590 O O . SER A 1 80 ? 16.721 0.473 -14.551 1.00 52.50 80 SER A O 1
ATOM 592 N N . ARG A 1 81 ? 17.767 2.055 -15.753 1.00 50.47 81 ARG A N 1
ATOM 593 C CA . ARG A 1 81 ? 17.943 1.255 -16.976 1.00 50.47 81 ARG A CA 1
ATOM 594 C C . ARG A 1 81 ? 18.912 0.066 -16.816 1.00 50.47 81 ARG A C 1
ATOM 596 O O . ARG A 1 81 ? 19.159 -0.631 -17.795 1.00 50.47 81 ARG A O 1
ATOM 603 N N . LEU A 1 82 ? 19.470 -0.162 -15.625 1.00 45.69 82 LEU A N 1
ATOM 604 C CA . LEU A 1 82 ? 20.352 -1.296 -15.327 1.00 45.69 82 LEU A CA 1
ATOM 605 C C . LEU A 1 82 ? 19.605 -2.504 -14.730 1.00 45.69 82 LEU A C 1
ATOM 607 O O . LEU A 1 82 ? 20.200 -3.568 -14.639 1.00 45.69 82 LEU A O 1
ATOM 611 N N . TRP A 1 83 ? 18.326 -2.365 -14.350 1.00 55.91 83 TRP A N 1
ATOM 612 C CA . TRP A 1 83 ? 17.488 -3.469 -13.850 1.00 55.91 83 TRP A CA 1
ATOM 613 C C . TRP A 1 83 ? 16.230 -3.657 -14.718 1.00 55.91 83 TRP A C 1
ATOM 615 O O . TRP A 1 83 ? 16.322 -3.586 -15.939 1.00 55.91 83 TRP A O 1
ATOM 625 N N . ARG A 1 84 ? 15.036 -3.868 -14.138 1.00 55.22 84 ARG A N 1
ATOM 626 C CA . ARG A 1 84 ? 13.767 -4.155 -14.852 1.00 55.22 84 ARG A CA 1
ATOM 627 C C . ARG A 1 84 ? 13.412 -3.151 -15.964 1.00 55.22 84 ARG A C 1
ATOM 629 O O . ARG A 1 84 ? 12.771 -3.540 -16.931 1.00 55.22 84 ARG A O 1
ATOM 636 N N . ARG A 1 85 ? 13.854 -1.889 -15.872 1.00 54.16 85 ARG A N 1
ATOM 637 C CA . ARG A 1 85 ? 13.680 -0.849 -16.915 1.00 54.16 85 ARG A CA 1
ATOM 638 C C . ARG A 1 85 ? 14.736 -0.876 -18.022 1.00 54.16 85 ARG A C 1
ATOM 640 O O . ARG A 1 85 ? 14.727 -0.016 -18.904 1.00 54.16 85 ARG A O 1
ATOM 647 N N . GLY A 1 86 ? 15.680 -1.803 -17.952 1.00 57.84 86 GLY A N 1
ATOM 648 C CA . GLY A 1 86 ? 16.747 -1.933 -18.918 1.00 57.84 86 GLY A CA 1
ATOM 649 C C . GLY A 1 86 ? 16.263 -2.528 -20.236 1.00 57.84 86 GLY A C 1
ATOM 650 O O . GLY A 1 86 ? 15.485 -3.485 -20.228 1.00 57.84 86 GLY A O 1
ATOM 651 N N . PRO A 1 87 ? 16.748 -2.016 -21.381 1.00 56.69 87 PRO A N 1
ATOM 652 C CA . PRO A 1 87 ? 16.379 -2.546 -22.692 1.00 56.69 87 PRO A CA 1
ATOM 653 C C . PRO A 1 87 ? 16.767 -4.023 -22.845 1.00 56.69 87 PRO A C 1
ATOM 655 O O . PRO A 1 87 ? 16.102 -4.749 -23.570 1.00 56.69 87 PRO A O 1
ATOM 658 N N . HIS A 1 88 ? 17.782 -4.488 -22.110 1.00 59.34 88 HIS A N 1
ATOM 659 C CA . HIS A 1 88 ? 18.203 -5.888 -22.073 1.00 59.34 88 HIS A CA 1
ATOM 660 C C . HIS A 1 88 ? 17.149 -6.815 -21.438 1.00 59.34 88 HIS A C 1
ATOM 662 O O . HIS A 1 88 ? 16.894 -7.890 -21.970 1.00 59.34 88 HIS A O 1
ATOM 668 N N . VAL A 1 89 ? 16.485 -6.392 -20.354 1.00 57.84 89 VAL A N 1
ATOM 669 C CA . VAL A 1 89 ? 15.375 -7.151 -19.747 1.00 57.84 89 VAL A CA 1
ATOM 670 C C . VAL A 1 89 ? 14.147 -7.113 -20.652 1.00 57.84 89 VAL A C 1
ATOM 672 O O . VAL A 1 89 ? 13.510 -8.142 -20.858 1.00 57.84 89 VAL A O 1
ATOM 675 N N . ALA A 1 90 ? 13.841 -5.947 -21.228 1.00 58.28 90 ALA A N 1
ATOM 676 C CA . ALA A 1 90 ? 12.724 -5.799 -22.158 1.00 58.28 90 ALA A CA 1
ATOM 677 C C . ALA A 1 90 ? 12.889 -6.678 -23.406 1.00 58.28 90 ALA A C 1
ATOM 679 O O . ALA A 1 90 ? 11.935 -7.309 -23.849 1.00 58.28 90 ALA A O 1
ATOM 680 N N . PHE A 1 91 ? 14.112 -6.758 -23.934 1.00 62.09 91 PHE A N 1
ATOM 681 C CA . PHE A 1 91 ? 14.466 -7.627 -25.050 1.00 62.09 91 PHE A CA 1
ATOM 682 C C . PHE A 1 91 ? 14.361 -9.110 -24.672 1.00 62.09 91 PHE A C 1
ATOM 684 O O . PHE A 1 91 ? 13.728 -9.874 -25.393 1.00 62.09 91 PHE A O 1
ATOM 691 N N . ALA A 1 92 ? 14.906 -9.513 -23.518 1.00 63.47 92 ALA A N 1
ATOM 692 C CA . ALA A 1 92 ? 14.852 -10.902 -23.055 1.00 63.47 92 ALA A CA 1
ATOM 693 C C . ALA A 1 92 ? 13.424 -11.392 -22.756 1.00 63.47 92 ALA A C 1
ATOM 695 O O . ALA A 1 92 ? 13.117 -12.561 -22.964 1.00 63.47 92 ALA A O 1
ATOM 696 N N . LEU A 1 93 ? 12.552 -10.511 -22.257 1.00 58.19 93 LEU A N 1
ATOM 697 C CA . LEU A 1 93 ? 11.175 -10.850 -21.884 1.00 58.19 93 LEU A CA 1
ATOM 698 C C . LEU A 1 93 ? 10.146 -10.531 -22.976 1.00 58.19 93 LEU A C 1
ATOM 700 O O . LEU A 1 93 ? 8.965 -10.802 -22.778 1.00 58.19 93 LEU A O 1
ATOM 704 N N . GLY A 1 94 ? 10.564 -9.924 -24.091 1.00 67.00 94 GLY A N 1
ATOM 705 C CA . GLY A 1 94 ? 9.673 -9.496 -25.175 1.00 67.00 94 GLY A CA 1
ATOM 706 C C . GLY A 1 94 ? 8.674 -8.394 -24.794 1.00 67.00 94 GLY A C 1
ATOM 707 O O . GLY A 1 94 ? 7.783 -8.084 -25.578 1.00 67.00 94 GLY A O 1
ATOM 708 N N . ILE A 1 95 ? 8.799 -7.799 -23.603 1.00 67.06 95 ILE A N 1
ATOM 709 C CA . ILE A 1 95 ? 7.911 -6.749 -23.097 1.00 67.06 95 ILE A CA 1
ATOM 710 C C . ILE A 1 95 ? 8.695 -5.730 -22.271 1.00 67.06 95 ILE A C 1
ATOM 712 O O . ILE A 1 95 ? 9.481 -6.091 -21.393 1.00 67.06 95 ILE A O 1
ATOM 716 N N . SER A 1 96 ? 8.476 -4.439 -22.535 1.00 73.31 96 SER A N 1
ATOM 717 C CA . SER A 1 96 ? 9.064 -3.376 -21.720 1.00 73.31 96 SER A CA 1
ATOM 718 C C . SER A 1 96 ? 8.355 -3.263 -20.374 1.00 73.31 96 SER A C 1
ATOM 720 O O . SER A 1 96 ? 7.162 -3.523 -20.242 1.00 73.31 96 SER A O 1
ATOM 722 N N . PHE A 1 97 ? 9.086 -2.824 -19.358 1.00 69.50 97 PHE A N 1
ATOM 723 C CA . PHE A 1 97 ? 8.536 -2.634 -18.020 1.00 69.50 97 PHE A CA 1
ATOM 724 C C . PHE A 1 97 ? 7.410 -1.596 -17.968 1.00 69.50 97 PHE A C 1
ATOM 726 O O . PHE A 1 97 ? 6.446 -1.758 -17.230 1.00 69.50 97 PHE A O 1
ATOM 733 N N . GLN A 1 98 ? 7.518 -0.538 -18.774 1.00 71.94 98 GLN A N 1
ATOM 734 C CA . GLN A 1 98 ? 6.470 0.467 -18.929 1.00 71.94 98 GLN A CA 1
ATOM 735 C C . GLN A 1 98 ? 5.203 -0.164 -19.504 1.00 71.94 98 GLN A C 1
ATOM 737 O O . GLN A 1 98 ? 4.118 0.073 -18.984 1.00 71.94 98 GLN A O 1
ATOM 742 N N . HIS A 1 99 ? 5.354 -1.017 -20.519 1.00 74.06 99 HIS A N 1
ATOM 743 C CA . HIS A 1 99 ? 4.222 -1.695 -21.131 1.00 74.06 99 HIS A CA 1
ATOM 744 C C . HIS A 1 99 ? 3.586 -2.719 -20.181 1.00 74.06 99 HIS A C 1
ATOM 746 O O . HIS A 1 99 ? 2.369 -2.765 -20.066 1.00 74.06 99 HIS A O 1
ATOM 752 N N . GLU A 1 100 ? 4.383 -3.483 -19.425 1.00 77.00 100 GLU A N 1
ATOM 753 C CA . GLU A 1 100 ? 3.876 -4.381 -18.374 1.00 77.00 100 GLU A CA 1
ATOM 754 C C . GLU A 1 100 ? 3.057 -3.610 -17.324 1.00 77.00 100 GLU A C 1
ATOM 756 O O . GLU A 1 100 ? 1.949 -4.013 -16.980 1.00 77.00 10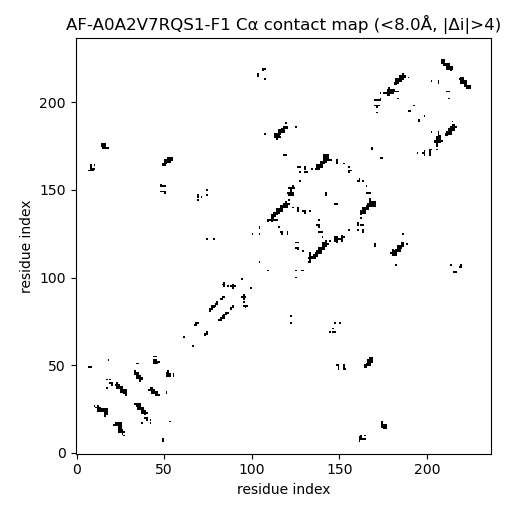0 GLU A O 1
ATOM 761 N N . GLN A 1 101 ? 3.571 -2.471 -16.856 1.00 81.75 101 GLN A N 1
ATOM 762 C CA . GLN A 1 101 ? 2.889 -1.611 -15.891 1.00 81.75 101 GLN A CA 1
ATOM 763 C C . GLN A 1 101 ? 1.575 -1.040 -16.444 1.00 81.75 101 GLN A C 1
ATOM 765 O O . GLN A 1 101 ? 0.566 -1.039 -15.744 1.00 81.75 101 GLN A O 1
ATOM 770 N N . GLU A 1 102 ? 1.564 -0.579 -17.696 1.00 80.81 102 GLU A N 1
ATOM 771 C CA . GLU A 1 102 ? 0.350 -0.105 -18.372 1.00 80.81 102 GLU A CA 1
ATOM 772 C C . GLU A 1 102 ? -0.696 -1.212 -18.517 1.00 80.81 102 GLU A C 1
ATOM 774 O O . GLU A 1 102 ? -1.876 -0.967 -18.274 1.00 80.81 102 GLU A O 1
ATOM 779 N N . LEU A 1 103 ? -0.280 -2.428 -18.881 1.00 80.88 103 LEU A N 1
ATOM 780 C CA . LEU A 1 103 ? -1.185 -3.570 -18.996 1.00 80.88 103 LEU A CA 1
ATOM 781 C C . LEU A 1 103 ? -1.810 -3.932 -17.647 1.00 80.88 103 LEU A C 1
ATOM 783 O O . LEU A 1 103 ? -3.014 -4.157 -17.595 1.00 80.88 103 LEU A O 1
ATOM 787 N N . ILE A 1 104 ? -1.025 -3.930 -16.567 1.00 82.06 104 ILE A N 1
ATOM 788 C CA . ILE A 1 104 ? -1.505 -4.195 -15.201 1.00 82.06 104 ILE A CA 1
ATOM 789 C C . ILE A 1 104 ? -2.547 -3.157 -14.774 1.00 82.06 104 ILE A C 1
ATOM 791 O O . ILE A 1 104 ? -3.619 -3.505 -14.285 1.00 82.06 104 ILE A O 1
ATOM 795 N N . VAL A 1 105 ? -2.266 -1.872 -15.004 1.00 83.25 105 VAL A N 1
ATOM 796 C CA . VAL A 1 105 ? -3.201 -0.794 -14.656 1.00 83.25 105 VAL A CA 1
ATOM 797 C C . VAL A 1 105 ? -4.479 -0.877 -15.492 1.00 83.25 105 VAL A C 1
ATOM 799 O O . VAL A 1 105 ? -5.572 -0.727 -14.955 1.00 83.25 105 VAL A O 1
ATOM 802 N N . ARG A 1 106 ? -4.374 -1.173 -16.793 1.00 82.81 106 ARG A N 1
ATOM 803 C CA . ARG A 1 106 ? -5.545 -1.341 -17.670 1.00 82.81 106 ARG A CA 1
ATOM 804 C C . ARG A 1 106 ? -6.383 -2.563 -17.299 1.00 82.81 106 ARG A C 1
ATOM 806 O O . ARG A 1 106 ? -7.606 -2.473 -17.302 1.00 82.81 106 ARG A O 1
ATOM 813 N N . ALA A 1 107 ? -5.742 -3.680 -16.959 1.00 79.94 107 ALA A N 1
ATOM 814 C CA . ALA A 1 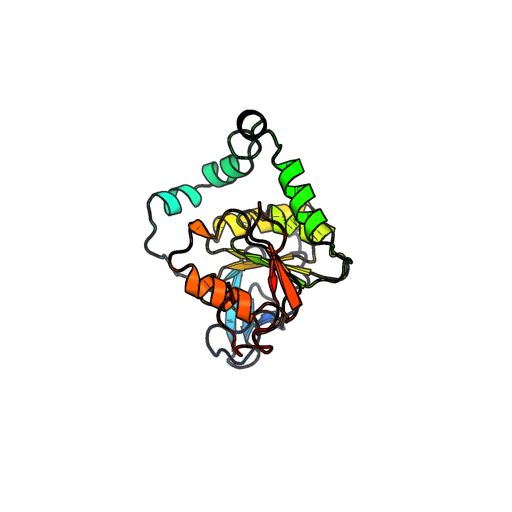107 ? -6.417 -4.914 -16.560 1.00 79.94 107 ALA A CA 1
ATOM 815 C C . ALA A 1 107 ? -7.200 -4.772 -15.246 1.00 79.94 107 ALA A C 1
ATOM 817 O O . ALA A 1 107 ? -8.087 -5.578 -14.979 1.00 79.94 107 ALA A O 1
ATOM 818 N N . ALA A 1 108 ? -6.897 -3.752 -14.438 1.00 80.81 108 ALA A N 1
ATOM 819 C CA . ALA A 1 108 ? -7.652 -3.443 -13.231 1.00 80.81 108 ALA A CA 1
ATOM 820 C C . ALA A 1 108 ? -9.041 -2.827 -13.507 1.00 80.81 108 ALA A C 1
ATOM 822 O O . ALA A 1 108 ? -9.827 -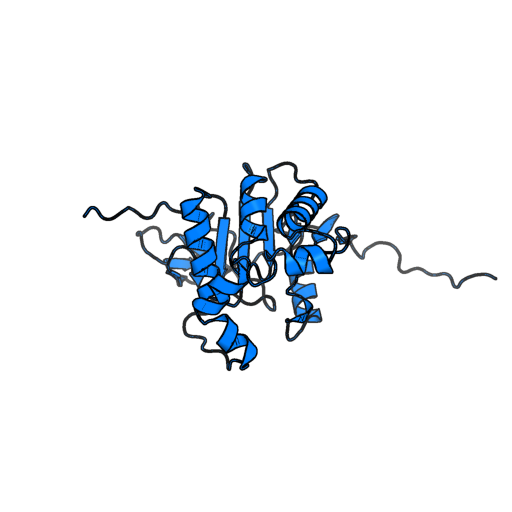2.727 -12.570 1.00 80.81 108 ALA A O 1
ATOM 823 N N . GLU A 1 109 ? -9.351 -2.433 -14.754 1.00 84.00 109 GLU A N 1
ATOM 824 C CA . GLU A 1 109 ? -10.670 -1.916 -15.173 1.00 84.00 109 GLU A CA 1
ATOM 825 C C . GLU A 1 109 ? -11.218 -0.803 -14.253 1.00 84.00 109 GLU A C 1
ATOM 827 O O . GLU A 1 109 ? -12.408 -0.756 -13.927 1.00 84.00 109 GLU A O 1
ATOM 832 N N . LEU A 1 110 ? -10.327 0.092 -13.813 1.00 86.69 110 LEU A N 1
ATOM 833 C CA . LEU A 1 110 ? -10.635 1.146 -12.847 1.00 86.69 110 LEU A CA 1
ATOM 834 C C . LEU A 1 110 ? -11.647 2.155 -13.402 1.00 86.69 110 LEU A C 1
ATOM 836 O O . LEU A 1 110 ? -11.551 2.602 -14.546 1.00 86.69 110 LEU A O 1
ATOM 840 N N . LYS A 1 111 ? -12.592 2.561 -12.555 1.00 88.12 111 LYS A N 1
ATOM 841 C CA . LYS A 1 111 ? -13.604 3.594 -12.814 1.00 88.12 111 LYS A CA 1
ATOM 842 C C . LYS A 1 111 ? -13.210 4.954 -12.243 1.00 88.12 111 LYS A C 1
ATOM 844 O O . LYS A 1 111 ? -13.902 5.940 -12.486 1.00 88.12 111 LYS A O 1
ATOM 849 N N . GLY A 1 112 ? -12.107 5.016 -11.500 1.00 87.06 112 GLY A N 1
ATOM 850 C CA . GLY A 1 112 ? -11.495 6.245 -11.010 1.00 87.06 112 GLY A CA 1
ATOM 851 C C . GLY A 1 112 ? -11.841 6.596 -9.561 1.00 87.06 112 GLY A C 1
ATOM 852 O O . GLY A 1 112 ? -11.381 7.630 -9.081 1.00 87.06 112 GLY A O 1
ATOM 853 N N . ALA A 1 113 ? -12.626 5.765 -8.871 1.00 90.31 113 ALA A N 1
ATOM 854 C CA . ALA A 1 113 ? -13.107 5.992 -7.502 1.00 90.31 113 ALA A CA 1
ATOM 855 C C . ALA A 1 113 ? -12.731 4.856 -6.531 1.00 90.31 113 ALA A C 1
ATOM 857 O O . ALA A 1 113 ? -13.197 4.825 -5.397 1.00 90.31 113 ALA A O 1
ATOM 858 N N . GLU A 1 114 ? -11.926 3.897 -6.987 1.00 91.62 114 GLU A N 1
ATOM 859 C CA . GLU A 1 114 ? -11.530 2.725 -6.215 1.00 91.62 114 GLU A CA 1
ATOM 860 C C . GLU A 1 114 ? -10.562 3.066 -5.075 1.00 91.62 114 GLU A C 1
ATOM 862 O O . GLU A 1 114 ? -9.670 3.907 -5.219 1.00 91.62 114 GLU A O 1
ATOM 867 N N . THR A 1 115 ? -10.691 2.325 -3.973 1.00 92.94 115 THR A N 1
ATOM 868 C CA . THR A 1 115 ? -9.687 2.251 -2.905 1.00 92.94 115 THR A CA 1
ATOM 869 C C . THR A 1 115 ? -8.753 1.074 -3.174 1.00 92.94 115 THR A C 1
ATOM 871 O O . THR A 1 115 ? -9.185 -0.083 -3.171 1.00 92.94 115 THR A O 1
ATOM 874 N N . ILE A 1 116 ? -7.471 1.352 -3.423 1.00 94.50 116 ILE A N 1
ATOM 875 C CA . ILE A 1 116 ? -6.492 0.350 -3.877 1.00 94.50 116 ILE A CA 1
ATOM 876 C C . ILE A 1 116 ? -5.392 0.147 -2.831 1.00 94.50 116 ILE A C 1
ATOM 878 O O . ILE A 1 116 ? -4.809 1.118 -2.360 1.00 94.50 116 ILE A O 1
ATOM 882 N N . LEU A 1 117 ? -5.044 -1.107 -2.534 1.00 95.69 117 LEU A N 1
ATOM 883 C CA . LEU A 1 117 ? -3.834 -1.469 -1.789 1.00 95.69 117 LEU A CA 1
ATOM 884 C C . LEU A 1 117 ? -2.755 -1.975 -2.754 1.00 95.69 117 LEU A C 1
ATOM 886 O O . LEU A 1 117 ? -2.943 -3.007 -3.391 1.00 95.69 117 LEU A O 1
ATOM 890 N N . ASP A 1 118 ? -1.609 -1.301 -2.826 1.00 95.31 118 ASP A N 1
ATOM 891 C CA . ASP A 1 118 ? -0.390 -1.828 -3.448 1.00 95.31 118 ASP A CA 1
ATOM 892 C C . ASP A 1 118 ? 0.486 -2.475 -2.364 1.00 95.31 118 ASP A C 1
ATOM 894 O O . ASP A 1 118 ? 1.117 -1.795 -1.551 1.00 95.31 118 ASP A O 1
ATOM 898 N N . LEU A 1 119 ? 0.468 -3.806 -2.311 1.00 93.94 119 LEU A N 1
ATOM 899 C CA . LEU A 1 119 ? 1.142 -4.622 -1.309 1.00 93.94 119 LEU A CA 1
ATOM 900 C C . LEU A 1 119 ? 2.574 -4.952 -1.736 1.00 93.94 119 LEU A C 1
ATOM 902 O O . LEU A 1 119 ? 2.788 -5.537 -2.800 1.00 93.94 119 LEU A O 1
ATOM 906 N N . ALA A 1 120 ? 3.530 -4.668 -0.849 1.00 91.38 120 ALA A N 1
ATOM 907 C CA . ALA A 1 120 ? 4.959 -4.655 -1.153 1.00 91.38 120 ALA A CA 1
ATOM 908 C C . ALA A 1 120 ? 5.260 -3.708 -2.330 1.00 91.38 120 ALA A C 1
ATOM 910 O O . ALA A 1 120 ? 5.843 -4.092 -3.347 1.00 91.38 120 ALA A O 1
ATOM 911 N N . CYS A 1 121 ? 4.794 -2.460 -2.195 1.00 91.75 121 CYS A N 1
ATOM 912 C CA . CYS A 1 121 ? 4.816 -1.460 -3.263 1.00 91.75 121 CYS A CA 1
ATOM 913 C C . CYS A 1 121 ? 6.227 -1.000 -3.666 1.00 91.75 121 CYS A C 1
ATOM 915 O O . CYS A 1 121 ? 6.397 -0.339 -4.699 1.00 91.75 121 CYS A O 1
ATOM 917 N N . GLY A 1 122 ? 7.245 -1.293 -2.850 1.00 88.62 122 GLY A N 1
ATOM 918 C CA . GLY A 1 122 ? 8.622 -0.867 -3.050 1.00 88.62 122 GLY A CA 1
ATOM 919 C C . GLY A 1 122 ? 8.710 0.645 -3.308 1.00 88.62 122 GLY A C 1
ATOM 920 O O . GLY A 1 122 ? 8.127 1.428 -2.555 1.00 88.62 122 GLY A O 1
ATOM 921 N N . PRO A 1 123 ? 9.393 1.092 -4.382 1.00 87.88 123 PRO A N 1
ATOM 922 C CA . PRO A 1 123 ? 9.509 2.511 -4.724 1.00 87.88 123 PRO A CA 1
ATOM 923 C C . PRO A 1 123 ? 8.230 3.100 -5.366 1.00 87.88 123 PRO A C 1
ATOM 925 O O . PRO A 1 123 ? 8.269 4.159 -5.996 1.00 87.88 123 PRO A O 1
ATOM 928 N N . GLY A 1 124 ? 7.083 2.427 -5.224 1.00 89.44 124 GLY A N 1
ATOM 929 C CA . GLY A 1 124 ? 5.779 2.900 -5.683 1.00 89.44 124 GLY A CA 1
ATOM 930 C C . GLY A 1 124 ? 5.631 2.833 -7.197 1.00 89.44 124 GLY A C 1
ATOM 931 O O . GLY A 1 124 ? 5.128 3.774 -7.814 1.00 89.44 124 GLY A O 1
ATOM 932 N N . ILE A 1 125 ? 6.131 1.764 -7.821 1.00 87.12 125 ILE A N 1
ATOM 933 C CA . ILE A 1 125 ? 6.080 1.627 -9.281 1.00 87.12 125 ILE A CA 1
ATOM 934 C C . ILE A 1 125 ? 4.651 1.405 -9.775 1.00 87.12 125 ILE A C 1
ATOM 936 O O . ILE A 1 125 ? 4.298 1.961 -10.808 1.00 87.12 125 ILE A O 1
ATOM 940 N N . TYR A 1 126 ? 3.837 0.646 -9.043 1.00 90.50 126 TYR A N 1
ATOM 941 C CA . TYR A 1 126 ? 2.431 0.425 -9.385 1.00 90.50 126 TYR A CA 1
ATOM 942 C C . TYR A 1 126 ? 1.513 1.382 -8.620 1.00 90.50 126 TYR A C 1
ATOM 944 O O . TYR A 1 126 ? 0.603 1.951 -9.221 1.00 90.50 126 TYR A O 1
ATOM 952 N N . ALA A 1 127 ? 1.822 1.672 -7.351 1.00 93.25 127 ALA A N 1
ATOM 953 C CA . ALA A 1 127 ? 1.075 2.631 -6.539 1.00 93.25 127 ALA A CA 1
ATOM 954 C C . ALA A 1 127 ? 0.905 4.012 -7.199 1.00 93.25 127 ALA A C 1
ATOM 956 O O . ALA A 1 127 ? -0.199 4.551 -7.219 1.00 93.25 127 ALA A O 1
ATOM 957 N N . ARG A 1 128 ? 1.972 4.594 -7.773 1.00 93.50 128 ARG A N 1
ATOM 958 C CA . ARG A 1 128 ? 1.900 5.929 -8.404 1.00 93.50 128 ARG A CA 1
ATOM 959 C C . ARG A 1 128 ? 1.022 5.952 -9.666 1.00 93.50 128 ARG A C 1
ATOM 961 O O . ARG A 1 128 ? 0.169 6.828 -9.759 1.00 93.50 128 ARG A O 1
ATOM 968 N N . PRO A 1 129 ? 1.178 5.033 -10.640 1.00 92.69 129 PRO A N 1
ATOM 969 C CA . PRO A 1 129 ? 0.245 4.908 -11.758 1.00 92.69 129 PRO A CA 1
ATOM 970 C C . PRO A 1 129 ? -1.200 4.715 -11.324 1.00 92.69 129 PRO A C 1
ATOM 972 O O . PRO A 1 129 ? -2.058 5.418 -11.840 1.00 92.69 129 PRO A O 1
ATOM 975 N N . PHE A 1 130 ? -1.466 3.840 -10.349 1.00 93.81 130 PHE A N 1
ATOM 976 C CA . PHE A 1 130 ? -2.818 3.686 -9.820 1.00 93.81 130 PHE A CA 1
ATOM 977 C C . PHE A 1 130 ? -3.355 5.010 -9.277 1.00 93.81 130 PHE A C 1
ATOM 979 O O . PHE A 1 130 ? -4.454 5.408 -9.646 1.00 93.81 130 PHE A O 1
ATOM 986 N N . ALA A 1 131 ? -2.552 5.750 -8.508 1.00 93.62 131 ALA A N 1
ATOM 987 C CA . ALA A 1 131 ? -2.946 7.046 -7.962 1.00 93.62 131 ALA A CA 1
ATOM 988 C C . ALA A 1 131 ? -3.273 8.083 -9.056 1.00 93.62 131 ALA A C 1
ATOM 990 O O . ALA A 1 131 ? -4.145 8.926 -8.857 1.00 93.62 131 ALA A O 1
ATOM 991 N N . ARG A 1 132 ? -2.640 8.006 -10.237 1.00 93.12 132 ARG A N 1
ATOM 992 C CA . ARG A 1 132 ? -2.991 8.865 -11.386 1.00 93.12 132 ARG A CA 1
ATOM 993 C C . ARG A 1 132 ? -4.350 8.519 -11.999 1.00 93.12 132 ARG A C 1
ATOM 995 O O . ARG A 1 132 ? -5.029 9.428 -12.479 1.00 93.12 132 ARG A O 1
ATOM 1002 N N . GLU A 1 133 ? -4.734 7.244 -11.981 1.00 92.44 133 GLU A N 1
ATOM 1003 C CA . GLU A 1 133 ? -6.006 6.768 -12.537 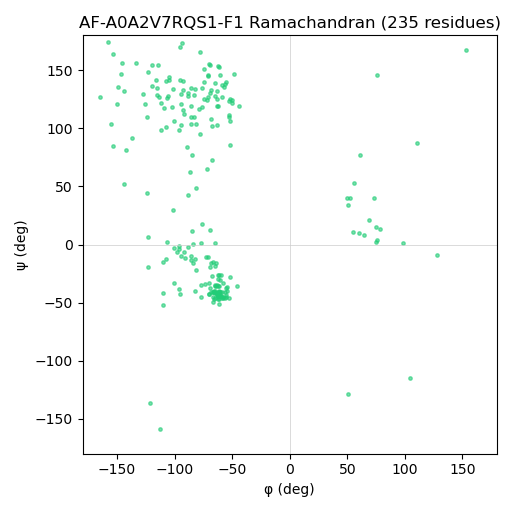1.00 92.44 133 GLU A CA 1
ATOM 1004 C C . GLU A 1 133 ? -7.183 6.966 -11.564 1.00 92.44 133 GLU A C 1
ATOM 1006 O O . GLU A 1 133 ? -8.254 7.410 -11.981 1.00 92.44 133 GLU A O 1
ATOM 1011 N N . VAL A 1 134 ? -7.000 6.728 -10.256 1.00 91.06 134 VAL A N 1
ATOM 1012 C CA . VAL A 1 134 ? -8.075 6.851 -9.245 1.00 91.06 134 VAL A CA 1
ATOM 1013 C C . VAL A 1 134 ? -8.245 8.263 -8.680 1.00 91.06 134 VAL A C 1
ATOM 1015 O O . VAL A 1 134 ? -8.082 8.504 -7.488 1.00 91.06 134 VAL A O 1
ATOM 1018 N N . ARG A 1 135 ? -8.593 9.235 -9.530 1.00 85.44 135 ARG A N 1
ATOM 1019 C CA . ARG A 1 135 ? -8.700 10.655 -9.126 1.00 85.44 135 ARG A CA 1
ATOM 1020 C C . ARG A 1 135 ? -9.753 10.956 -8.050 1.00 85.44 135 ARG A C 1
ATOM 1022 O O . ARG A 1 135 ? -9.586 11.927 -7.321 1.00 85.44 135 ARG A O 1
ATOM 1029 N N . ALA A 1 136 ? -10.831 10.176 -7.988 1.00 88.06 136 ALA A N 1
ATOM 1030 C CA . ALA A 1 136 ? -11.882 10.278 -6.970 1.00 88.06 136 ALA A CA 1
ATOM 1031 C C . ALA A 1 136 ? -11.738 9.218 -5.860 1.00 88.06 136 ALA A C 1
ATOM 1033 O O . ALA A 1 136 ? -12.532 9.205 -4.923 1.00 88.06 136 ALA A O 1
ATOM 1034 N N . GLY A 1 137 ? -10.752 8.326 -5.985 1.00 91.06 137 GLY A N 1
ATOM 1035 C CA . GLY A 1 137 ? -10.380 7.327 -4.992 1.00 91.06 137 GLY A CA 1
ATOM 1036 C C . GLY A 1 137 ? -9.000 7.626 -4.411 1.00 91.06 137 GLY A C 1
ATOM 1037 O O . GLY A 1 137 ? -8.501 8.753 -4.474 1.00 91.06 137 GLY A O 1
ATOM 1038 N N . HIS A 1 138 ? -8.362 6.604 -3.852 1.00 92.81 138 HIS A N 1
ATOM 1039 C CA . HIS A 1 138 ? -7.014 6.728 -3.308 1.00 92.81 138 HIS A CA 1
ATOM 1040 C C . HIS A 1 138 ? -6.275 5.389 -3.324 1.00 92.81 138 HIS A C 1
ATOM 1042 O O . HIS A 1 138 ? -6.857 4.311 -3.470 1.00 92.81 138 HIS A O 1
ATOM 1048 N N . VAL A 1 139 ? -4.959 5.478 -3.164 1.00 94.88 139 VAL A N 1
ATOM 1049 C CA . VAL A 1 139 ? -4.058 4.332 -3.125 1.00 94.88 139 VAL A CA 1
ATOM 1050 C C . VAL A 1 139 ? -3.332 4.299 -1.792 1.00 94.88 139 VAL A C 1
ATOM 1052 O O . VAL A 1 139 ? -2.812 5.312 -1.328 1.00 94.88 139 VAL A O 1
ATOM 1055 N N . VAL A 1 140 ? -3.237 3.111 -1.211 1.00 95.94 140 VAL A N 1
ATOM 1056 C CA . VAL A 1 140 ? -2.379 2.817 -0.070 1.00 95.94 140 VAL A CA 1
ATOM 1057 C C . VAL A 1 140 ? -1.229 1.940 -0.552 1.00 95.94 140 VAL A C 1
ATOM 1059 O O . VAL A 1 140 ? -1.448 0.831 -1.025 1.00 95.94 140 VAL A O 1
ATOM 1062 N N . GLY A 1 141 ? 0.004 2.427 -0.457 1.00 96.06 141 GLY A N 1
ATOM 1063 C CA . GLY A 1 141 ? 1.209 1.627 -0.658 1.00 96.06 141 GLY A CA 1
ATOM 1064 C C . GLY A 1 141 ? 1.727 1.111 0.680 1.00 96.06 141 GLY A C 1
ATOM 1065 O O . GLY A 1 141 ? 2.043 1.908 1.565 1.00 96.06 141 GLY A O 1
ATOM 1066 N N . LEU A 1 142 ? 1.825 -0.209 0.831 1.00 95.69 142 LEU A N 1
ATOM 1067 C CA . LEU A 1 142 ? 2.374 -0.846 2.027 1.00 95.69 142 LEU A CA 1
ATOM 1068 C C . LEU A 1 142 ? 3.655 -1.591 1.678 1.00 95.69 142 LEU A C 1
ATOM 1070 O O . LEU A 1 142 ? 3.664 -2.420 0.769 1.00 95.69 142 LEU A O 1
ATOM 1074 N N . ASP A 1 143 ? 4.725 -1.345 2.428 1.00 93.38 143 ASP A N 1
ATOM 1075 C CA . ASP A 1 143 ? 5.976 -2.090 2.285 1.00 93.38 143 ASP A CA 1
ATOM 1076 C C . ASP A 1 143 ? 6.678 -2.269 3.637 1.00 93.38 143 ASP A C 1
ATOM 1078 O O . ASP A 1 143 ? 6.486 -1.490 4.571 1.00 93.38 143 ASP A O 1
ATOM 1082 N N . LEU A 1 144 ? 7.518 -3.297 3.722 1.00 90.44 144 LEU A N 1
ATOM 1083 C CA . LEU A 1 144 ? 8.361 -3.577 4.881 1.00 90.44 144 LEU A CA 1
ATOM 1084 C C . LEU A 1 144 ? 9.677 -2.775 4.845 1.00 90.44 144 LEU A C 1
ATOM 1086 O O . LEU A 1 144 ? 10.388 -2.684 5.839 1.00 90.44 144 LEU A O 1
ATOM 1090 N N . SER A 1 145 ? 10.040 -2.215 3.690 1.00 87.50 145 SER A N 1
ATOM 1091 C CA . SER A 1 145 ? 11.250 -1.431 3.475 1.00 87.50 145 SER A CA 1
ATOM 1092 C C . SER A 1 145 ? 10.959 0.064 3.594 1.00 87.50 145 SER A C 1
ATOM 1094 O O . SER A 1 145 ? 10.545 0.729 2.640 1.00 87.50 145 SER A O 1
ATOM 1096 N N . LEU A 1 146 ? 11.252 0.633 4.765 1.00 87.88 146 LEU A N 1
ATOM 1097 C CA . LEU A 1 146 ? 11.159 2.078 4.982 1.00 87.88 146 LEU A CA 1
ATOM 1098 C C . LEU A 1 146 ? 11.974 2.914 3.961 1.00 87.88 146 LEU A C 1
ATOM 1100 O O . LEU A 1 146 ? 11.448 3.925 3.491 1.00 87.88 146 LEU A O 1
ATOM 1104 N N . PRO A 1 147 ? 13.205 2.533 3.545 1.00 83.88 147 PRO A N 1
ATOM 1105 C CA . PRO A 1 147 ? 13.928 3.251 2.489 1.00 83.88 147 PRO A CA 1
ATOM 1106 C C . PRO A 1 147 ? 13.182 3.298 1.147 1.00 83.88 147 PRO A C 1
ATOM 1108 O O . PRO A 1 147 ? 13.146 4.350 0.502 1.00 83.88 147 PRO A O 1
ATOM 1111 N N . MET A 1 148 ? 12.545 2.193 0.742 1.00 86.19 148 MET A N 1
ATOM 1112 C CA . MET A 1 148 ? 11.742 2.138 -0.485 1.00 86.19 148 MET A CA 1
ATOM 1113 C C . MET A 1 148 ? 10.521 3.055 -0.396 1.00 86.19 148 MET A C 1
ATOM 1115 O O . MET A 1 148 ? 10.252 3.810 -1.329 1.00 86.19 148 MET A O 1
ATOM 1119 N N . LEU A 1 149 ? 9.843 3.073 0.753 1.00 89.94 149 LEU A N 1
ATOM 1120 C CA . LEU A 1 149 ? 8.706 3.965 0.988 1.00 89.94 149 LEU A CA 1
ATOM 1121 C C . LEU A 1 149 ? 9.116 5.439 0.990 1.00 89.94 149 LEU A C 1
ATOM 1123 O O . LEU A 1 149 ? 8.429 6.269 0.399 1.00 89.94 149 LEU A O 1
ATOM 1127 N N . ARG A 1 150 ? 10.263 5.792 1.582 1.00 88.69 150 ARG A N 1
ATOM 1128 C CA . ARG A 1 150 ? 10.796 7.166 1.511 1.00 88.69 150 ARG A CA 1
ATOM 1129 C C . ARG A 1 150 ? 11.079 7.583 0.070 1.00 88.69 150 ARG A C 1
ATOM 1131 O O . ARG A 1 150 ? 10.765 8.710 -0.320 1.00 88.69 150 ARG A O 1
ATOM 1138 N N . TYR A 1 151 ? 11.631 6.673 -0.734 1.00 86.75 151 TYR A N 1
ATOM 1139 C CA . TYR A 1 151 ? 11.820 6.902 -2.163 1.00 86.75 151 TYR A CA 1
ATOM 1140 C C . TYR A 1 151 ? 10.476 7.124 -2.873 1.00 86.75 151 TYR A C 1
ATOM 1142 O O . TYR A 1 151 ? 10.315 8.135 -3.559 1.00 86.75 151 TYR A O 1
ATOM 1150 N N . ALA A 1 152 ? 9.508 6.225 -2.668 1.00 90.00 152 ALA A N 1
ATOM 1151 C CA . ALA A 1 152 ? 8.164 6.316 -3.239 1.00 90.00 152 ALA A CA 1
ATOM 1152 C C . ALA A 1 152 ? 7.489 7.647 -2.882 1.00 90.00 152 ALA A C 1
ATOM 1154 O O . ALA A 1 152 ? 6.939 8.319 -3.751 1.00 90.00 152 ALA A O 1
ATOM 1155 N N . SER A 1 153 ? 7.612 8.068 -1.623 1.00 92.06 153 SER A N 1
ATOM 1156 C CA . SER A 1 153 ? 7.051 9.315 -1.109 1.00 92.06 153 SER A CA 1
ATOM 1157 C C . SER A 1 153 ? 7.643 10.543 -1.794 1.00 92.06 153 SER A C 1
ATOM 1159 O O . SER A 1 153 ? 6.916 11.429 -2.246 1.00 92.06 153 SER A O 1
ATOM 1161 N N . ARG A 1 154 ? 8.974 10.596 -1.941 1.00 89.69 154 ARG A N 1
ATOM 1162 C CA . ARG A 1 154 ? 9.634 11.686 -2.674 1.00 89.69 154 ARG A CA 1
ATOM 1163 C C . ARG A 1 154 ? 9.139 11.760 -4.118 1.00 89.69 154 ARG A C 1
ATOM 1165 O O . ARG A 1 154 ? 8.778 12.839 -4.574 1.00 89.69 154 ARG A O 1
ATOM 1172 N N . ARG A 1 155 ? 9.059 10.620 -4.807 1.00 90.00 155 ARG A N 1
ATOM 1173 C CA . ARG A 1 155 ? 8.559 10.562 -6.186 1.00 90.00 155 ARG A CA 1
ATOM 1174 C C . ARG A 1 155 ? 7.097 10.981 -6.307 1.00 90.00 155 ARG A C 1
ATOM 1176 O O . ARG A 1 155 ? 6.747 11.696 -7.235 1.00 90.00 155 ARG A O 1
ATOM 1183 N N . ALA A 1 156 ? 6.251 10.554 -5.373 1.00 91.88 156 ALA A N 1
ATOM 1184 C CA . ALA A 1 156 ? 4.845 10.936 -5.347 1.00 91.88 156 ALA A CA 1
ATOM 1185 C C . ALA A 1 156 ? 4.680 12.458 -5.218 1.00 91.88 156 ALA A C 1
ATOM 1187 O O . ALA A 1 156 ? 3.881 13.048 -5.942 1.00 91.88 156 ALA A O 1
ATOM 1188 N N . ARG A 1 157 ? 5.501 13.106 -4.377 1.00 90.62 157 ARG A N 1
ATOM 1189 C CA . ARG A 1 157 ? 5.542 14.573 -4.259 1.00 90.62 157 ARG A CA 1
ATOM 1190 C C . ARG A 1 157 ? 6.015 15.261 -5.535 1.00 90.62 157 ARG A C 1
ATOM 1192 O O . ARG A 1 157 ? 5.393 16.233 -5.945 1.00 90.62 157 ARG A O 1
ATOM 1199 N N . GLU A 1 158 ? 7.088 14.766 -6.153 1.00 91.50 158 GLU A N 1
ATOM 1200 C CA . GLU A 1 158 ? 7.596 15.285 -7.436 1.00 91.50 158 GLU A CA 1
ATOM 1201 C C . GLU A 1 158 ? 6.529 15.214 -8.541 1.00 91.50 158 GLU A C 1
ATOM 1203 O O . GLU A 1 158 ? 6.464 16.088 -9.401 1.00 91.50 158 GLU A O 1
ATOM 1208 N N . GLU A 1 159 ? 5.667 14.198 -8.496 1.00 91.19 159 GLU A N 1
ATOM 1209 C CA . GLU A 1 159 ? 4.555 14.000 -9.431 1.00 91.19 159 GLU A CA 1
ATOM 1210 C C . GLU A 1 159 ? 3.251 14.705 -9.013 1.00 91.19 159 GLU A C 1
ATOM 1212 O O . GLU A 1 159 ? 2.261 14.640 -9.742 1.00 91.19 159 GLU A O 1
ATOM 1217 N N . GLY A 1 160 ? 3.221 15.375 -7.856 1.00 92.81 160 GLY A N 1
ATOM 1218 C CA . GLY A 1 160 ? 2.036 16.071 -7.347 1.00 92.81 160 GLY A CA 1
ATOM 1219 C C . GLY A 1 160 ? 0.888 15.154 -6.903 1.00 92.81 160 GLY A C 1
ATOM 1220 O O . GLY A 1 160 ? -0.255 15.605 -6.830 1.00 92.81 160 GLY A O 1
ATOM 1221 N N . LEU A 1 161 ? 1.167 13.882 -6.605 1.00 91.62 161 LEU A N 1
ATOM 1222 C CA . LEU A 1 161 ? 0.169 12.904 -6.167 1.00 91.62 161 LEU A CA 1
ATOM 1223 C C . LEU A 1 161 ? -0.205 13.146 -4.701 1.00 91.62 161 LEU A C 1
ATOM 1225 O O . LEU A 1 161 ? 0.644 13.049 -3.816 1.00 91.62 161 LEU A O 1
ATOM 1229 N N . ARG A 1 162 ? -1.483 13.449 -4.445 1.00 89.88 162 ARG A N 1
ATOM 1230 C CA . ARG A 1 162 ? -2.013 13.704 -3.088 1.00 89.88 162 ARG A CA 1
ATOM 1231 C C . ARG A 1 162 ? -2.892 12.581 -2.542 1.00 89.88 162 ARG A C 1
ATOM 1233 O O . ARG A 1 162 ? -3.170 12.569 -1.353 1.00 89.88 162 ARG A O 1
ATOM 1240 N N . ASN A 1 163 ? -3.294 11.644 -3.394 1.00 92.25 163 ASN A N 1
ATOM 1241 C CA . ASN A 1 163 ? -4.161 10.504 -3.091 1.00 92.25 163 ASN A CA 1
ATOM 1242 C C . ASN A 1 163 ? -3.365 9.193 -2.924 1.00 92.25 163 ASN A C 1
ATOM 1244 O O . ASN A 1 163 ? -3.863 8.118 -3.252 1.00 92.25 163 ASN A O 1
ATOM 1248 N N . LEU A 1 164 ? -2.111 9.283 -2.463 1.00 93.38 164 LEU A N 1
ATOM 1249 C CA . LEU A 1 164 ? -1.246 8.135 -2.185 1.00 93.38 164 LEU A CA 1
ATOM 1250 C C . LEU A 1 164 ? -0.751 8.178 -0.734 1.00 93.38 164 LEU A C 1
ATOM 1252 O O . LEU A 1 164 ? 0.093 9.004 -0.386 1.00 93.38 164 LEU A O 1
ATOM 1256 N N . LEU A 1 165 ? -1.249 7.254 0.087 1.00 93.81 165 LEU A N 1
ATOM 1257 C CA . LEU A 1 165 ? -0.799 7.012 1.455 1.00 93.81 165 LEU A CA 1
ATOM 1258 C C . LEU A 1 165 ? 0.276 5.920 1.469 1.00 93.81 165 LEU A C 1
ATOM 1260 O O . LEU A 1 165 ? 0.093 4.866 0.870 1.00 93.81 165 LEU A O 1
ATOM 1264 N N . LEU A 1 166 ? 1.383 6.143 2.176 1.00 94.75 166 LEU A N 1
ATOM 1265 C CA . LEU A 1 166 ? 2.459 5.161 2.323 1.00 94.75 166 LEU A CA 1
ATOM 1266 C C . LEU A 1 166 ? 2.561 4.688 3.772 1.00 94.75 166 LEU A C 1
ATOM 1268 O O . LEU A 1 166 ? 2.692 5.506 4.685 1.00 94.75 166 LEU A O 1
ATOM 1272 N N . VAL A 1 167 ? 2.523 3.371 3.974 1.00 95.25 167 VAL A N 1
ATOM 1273 C CA . VAL A 1 167 ? 2.486 2.733 5.295 1.00 95.25 167 VAL A CA 1
ATOM 1274 C C . VAL A 1 167 ? 3.629 1.729 5.419 1.00 95.25 167 VAL A C 1
ATOM 1276 O O . VAL A 1 167 ? 3.719 0.769 4.656 1.00 95.25 167 VAL A O 1
ATOM 1279 N N . HIS A 1 168 ? 4.501 1.934 6.403 1.00 94.06 168 HIS A N 1
ATOM 1280 C CA . HIS A 1 168 ? 5.543 0.979 6.763 1.00 94.06 168 HIS A CA 1
ATOM 1281 C C . HIS A 1 168 ? 4.971 -0.042 7.747 1.00 94.06 168 HIS A C 1
ATOM 1283 O O . HIS A 1 168 ? 4.735 0.264 8.918 1.00 94.06 168 HIS A O 1
ATOM 1289 N N . ALA A 1 169 ? 4.690 -1.242 7.240 1.00 93.81 169 ALA A N 1
ATOM 1290 C CA . ALA A 1 169 ? 4.037 -2.323 7.971 1.00 93.81 169 ALA A CA 1
ATOM 1291 C C . ALA A 1 169 ? 4.334 -3.689 7.328 1.00 93.81 169 ALA A C 1
ATOM 1293 O O . ALA A 1 169 ? 4.952 -3.788 6.269 1.00 93.81 169 ALA A O 1
ATOM 1294 N N . THR A 1 170 ? 3.884 -4.766 7.973 1.00 91.69 170 THR A N 1
ATOM 1295 C CA . THR A 1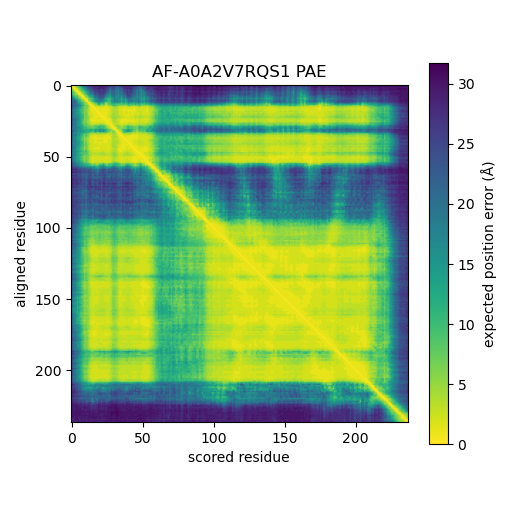 170 ? 4.041 -6.138 7.473 1.00 91.69 170 THR A CA 1
ATOM 1296 C C . THR A 1 170 ? 2.811 -6.610 6.698 1.00 91.69 170 THR A C 1
ATOM 1298 O O . THR A 1 170 ? 1.675 -6.369 7.099 1.00 91.69 170 THR A O 1
ATOM 1301 N N . ALA A 1 171 ? 3.034 -7.363 5.619 1.00 91.12 171 ALA A N 1
ATOM 1302 C CA . ALA A 1 171 ? 1.972 -8.028 4.863 1.00 91.12 171 ALA A CA 1
ATOM 1303 C C . ALA A 1 171 ? 1.298 -9.181 5.636 1.00 91.12 171 ALA A C 1
ATOM 1305 O O . ALA A 1 171 ? 0.231 -9.644 5.246 1.00 91.12 171 ALA A O 1
ATOM 1306 N N . LEU A 1 172 ? 1.917 -9.664 6.721 1.00 90.50 172 LEU A N 1
ATOM 1307 C CA . LEU A 1 172 ? 1.415 -10.797 7.516 1.00 90.50 172 LEU A CA 1
ATOM 1308 C C . LEU A 1 172 ? 0.333 -10.400 8.534 1.00 90.50 172 LEU A C 1
ATOM 1310 O O . LEU A 1 172 ? -0.307 -11.264 9.141 1.00 90.50 172 LEU A O 1
ATOM 1314 N N . SER A 1 173 ? 0.174 -9.094 8.749 1.00 93.12 173 SER A N 1
ATOM 1315 C CA . SER A 1 173 ? -0.809 -8.493 9.644 1.00 93.12 173 SER A CA 1
ATOM 1316 C C . SER A 1 173 ? -1.121 -7.088 9.138 1.00 93.12 173 SER A C 1
ATOM 1318 O O . SER A 1 173 ? -0.504 -6.108 9.557 1.00 93.12 173 SER A O 1
ATOM 1320 N N . LEU A 1 174 ? -2.047 -7.005 8.185 1.00 95.38 174 LEU A N 1
ATOM 1321 C CA . LEU A 1 174 ? -2.400 -5.772 7.503 1.00 95.38 174 LEU A CA 1
ATOM 1322 C C . LEU A 1 174 ? -3.168 -4.830 8.447 1.00 95.38 174 LEU A C 1
ATOM 1324 O O . LEU A 1 174 ? -4.207 -5.213 8.996 1.00 95.38 174 LEU A O 1
ATOM 1328 N N . PRO A 1 175 ? -2.725 -3.573 8.606 1.00 95.38 175 PRO A N 1
ATOM 1329 C CA . PRO A 1 175 ? -3.315 -2.611 9.533 1.00 95.38 175 PRO A CA 1
ATOM 1330 C C . PRO A 1 175 ? -4.562 -1.942 8.932 1.00 95.38 175 PRO A C 1
ATOM 1332 O O . PRO A 1 175 ? -4.680 -0.724 8.940 1.00 95.38 175 PRO A O 1
ATOM 1335 N N . PHE A 1 176 ? -5.494 -2.722 8.383 1.00 95.94 176 PHE A N 1
ATOM 1336 C CA . PHE A 1 176 ? -6.703 -2.219 7.721 1.00 95.94 176 PHE A CA 1
ATOM 1337 C C . PHE A 1 176 ? -7.942 -2.981 8.182 1.00 95.94 176 PHE A C 1
ATOM 1339 O O . PHE A 1 176 ? -7.851 -4.127 8.639 1.00 95.94 176 PHE A O 1
ATOM 1346 N N . ALA A 1 177 ? -9.106 -2.347 8.055 1.00 92.19 177 ALA A N 1
ATOM 1347 C CA . ALA A 1 177 ? -10.393 -2.990 8.290 1.00 92.19 177 ALA A CA 1
ATOM 1348 C C . ALA A 1 177 ? -10.636 -4.148 7.295 1.00 92.19 177 ALA A C 1
ATOM 1350 O O . ALA A 1 177 ? -10.058 -4.153 6.202 1.00 92.19 177 ALA A O 1
ATOM 1351 N N . PRO A 1 178 ? -11.449 -5.156 7.661 1.00 92.62 178 PRO A N 1
ATOM 1352 C CA . PRO A 1 178 ? -11.913 -6.135 6.688 1.00 92.62 178 PRO A CA 1
ATOM 1353 C C . PRO A 1 178 ? -12.744 -5.459 5.586 1.00 92.62 178 PRO A C 1
ATOM 1355 O O . PRO A 1 178 ? -13.359 -4.425 5.831 1.00 92.62 178 PRO A O 1
ATOM 1358 N N . GLU A 1 179 ? -12.766 -6.054 4.391 1.00 93.25 179 GLU A N 1
ATOM 1359 C CA . GLU A 1 179 ? -13.603 -5.615 3.262 1.00 93.25 179 GLU A CA 1
ATOM 1360 C C . GLU A 1 179 ? -13.459 -4.120 2.909 1.00 93.25 179 GLU A C 1
ATOM 1362 O O . GLU A 1 179 ? -14.426 -3.422 2.603 1.00 93.25 179 GLU A O 1
ATOM 1367 N N . HIS A 1 180 ? -12.235 -3.603 2.957 1.00 91.12 180 HIS A N 1
ATOM 1368 C CA . HIS A 1 180 ? -11.946 -2.185 2.777 1.00 91.12 180 HIS A CA 1
ATOM 1369 C C . HIS A 1 180 ? -11.557 -1.829 1.332 1.00 91.12 180 HIS A C 1
ATOM 1371 O O . HIS A 1 180 ? -12.043 -0.840 0.782 1.00 91.12 180 HIS A O 1
ATOM 1377 N N . PHE A 1 181 ? -10.731 -2.654 0.684 1.00 93.81 181 PHE A N 1
ATOM 1378 C CA . PHE A 1 181 ? -10.167 -2.348 -0.633 1.00 93.81 181 PHE A CA 1
ATOM 1379 C C . PHE A 1 181 ? -11.010 -2.900 -1.786 1.00 93.81 181 PHE A C 1
ATOM 1381 O O . PHE A 1 181 ? -11.512 -4.026 -1.737 1.00 93.81 181 PHE A O 1
ATOM 1388 N N . ASP A 1 182 ? -11.118 -2.114 -2.857 1.00 91.56 182 ASP A N 1
ATOM 1389 C CA . ASP A 1 182 ? -11.703 -2.525 -4.138 1.00 91.56 182 ASP A CA 1
ATOM 1390 C C . ASP A 1 182 ? -10.714 -3.309 -5.009 1.00 91.56 182 ASP A C 1
ATOM 1392 O O . ASP A 1 182 ? -11.129 -4.066 -5.886 1.00 91.56 182 ASP A O 1
ATOM 1396 N N . LEU A 1 183 ? -9.415 -3.140 -4.762 1.00 92.19 183 LEU A N 1
ATOM 1397 C CA . LEU A 1 183 ? -8.340 -3.854 -5.440 1.00 92.19 183 LEU A CA 1
ATOM 1398 C C . LEU A 1 183 ? -7.153 -4.017 -4.493 1.00 92.19 183 LEU A C 1
ATOM 1400 O O . LEU A 1 183 ? -6.717 -3.055 -3.862 1.00 92.19 183 LEU A O 1
ATOM 1404 N N . VAL A 1 184 ? -6.582 -5.219 -4.464 1.00 93.19 184 VAL A N 1
ATOM 1405 C CA . VAL A 1 184 ? -5.242 -5.441 -3.912 1.00 93.19 184 VAL A CA 1
ATOM 1406 C C . VAL A 1 184 ? -4.311 -5.819 -5.060 1.00 93.19 184 VAL A C 1
ATOM 1408 O O . VAL A 1 184 ? -4.553 -6.797 -5.766 1.00 93.19 184 VAL A O 1
ATOM 1411 N N . ASN A 1 185 ? -3.245 -5.050 -5.251 1.00 92.00 185 ASN A N 1
ATOM 1412 C CA . ASN A 1 185 ? -2.161 -5.333 -6.181 1.00 92.00 185 ASN A CA 1
ATOM 1413 C C . ASN A 1 185 ? -0.956 -5.884 -5.411 1.00 92.00 185 ASN A C 1
ATOM 1415 O O . ASN A 1 185 ? -0.573 -5.324 -4.392 1.00 92.00 185 ASN A O 1
ATOM 1419 N N . CYS A 1 186 ? -0.335 -6.961 -5.889 1.00 89.06 186 CYS A N 1
ATOM 1420 C CA . CYS A 1 186 ? 0.930 -7.460 -5.341 1.00 89.06 186 CYS A CA 1
ATOM 1421 C C . CYS A 1 186 ? 1.817 -7.970 -6.478 1.00 89.06 186 CYS A C 1
ATOM 1423 O O . CYS A 1 186 ? 1.866 -9.162 -6.786 1.00 89.06 186 CYS A O 1
ATOM 1425 N N . CYS A 1 187 ? 2.505 -7.047 -7.144 1.00 80.44 187 CYS A N 1
ATOM 1426 C CA . CYS A 1 187 ? 3.288 -7.356 -8.333 1.00 80.44 187 CYS A CA 1
ATOM 1427 C C . CYS A 1 187 ? 4.745 -7.686 -7.995 1.00 80.44 187 CYS A C 1
ATOM 1429 O O . CYS A 1 187 ? 5.531 -6.811 -7.643 1.00 80.44 187 CYS A O 1
ATOM 1431 N N . GLY A 1 188 ? 5.141 -8.946 -8.198 1.00 70.94 188 GLY A N 1
ATOM 1432 C CA . GLY A 1 188 ? 6.553 -9.345 -8.168 1.00 70.94 188 GLY A CA 1
ATOM 1433 C C . GLY A 1 188 ? 7.168 -9.501 -6.774 1.00 70.94 188 GLY A C 1
ATOM 1434 O O . GLY A 1 188 ? 8.384 -9.620 -6.687 1.00 70.94 188 GLY A O 1
ATOM 1435 N N . ALA A 1 189 ? 6.355 -9.545 -5.714 1.00 78.50 189 ALA A N 1
ATOM 1436 C CA . ALA A 1 189 ? 6.835 -9.655 -4.334 1.00 78.50 189 ALA A CA 1
ATOM 1437 C C . ALA A 1 189 ? 6.279 -10.860 -3.554 1.00 78.50 189 ALA A C 1
ATOM 1439 O O . ALA A 1 189 ? 6.898 -11.278 -2.582 1.00 78.50 189 ALA A O 1
ATOM 1440 N N . LEU A 1 190 ? 5.164 -11.466 -3.987 1.00 76.06 190 LEU A N 1
ATOM 1441 C CA . LEU A 1 190 ? 4.483 -12.528 -3.228 1.00 76.06 190 LEU A CA 1
ATOM 1442 C C . LEU A 1 190 ? 5.403 -13.717 -2.874 1.00 76.06 190 LEU A C 1
ATOM 1444 O O . LEU A 1 190 ? 5.328 -14.259 -1.779 1.00 76.06 190 LEU A O 1
ATOM 1448 N N . HIS A 1 191 ? 6.309 -14.094 -3.783 1.00 70.44 191 HIS A N 1
ATOM 1449 C CA . HIS A 1 191 ? 7.268 -15.193 -3.598 1.00 70.44 191 HIS A CA 1
ATOM 1450 C C . HIS A 1 191 ? 8.387 -14.887 -2.587 1.00 70.44 191 HIS A C 1
ATOM 1452 O O . HIS A 1 191 ? 9.143 -15.784 -2.226 1.00 70.44 191 HIS A O 1
ATOM 1458 N N . LEU A 1 192 ? 8.513 -13.631 -2.151 1.00 73.50 192 LEU A N 1
ATOM 1459 C CA . LEU A 1 192 ? 9.487 -13.192 -1.152 1.00 73.50 192 LEU A CA 1
ATOM 1460 C C . LEU A 1 192 ? 8.914 -13.240 0.269 1.00 73.50 192 LEU A C 1
ATOM 1462 O O . LEU A 1 192 ? 9.639 -12.981 1.229 1.00 73.50 192 LEU A O 1
ATOM 1466 N N . PHE A 1 193 ? 7.618 -13.526 0.424 1.00 78.75 193 PHE A N 1
ATOM 1467 C CA . PHE A 1 193 ? 6.985 -13.524 1.735 1.00 78.75 193 PHE A CA 1
ATOM 1468 C C . PHE A 1 193 ? 7.366 -14.782 2.520 1.00 78.75 193 PHE A C 1
ATOM 1470 O O . PHE A 1 193 ? 7.285 -15.886 1.979 1.00 78.75 193 PHE A O 1
ATOM 1477 N N . PRO A 1 194 ? 7.734 -14.645 3.807 1.00 78.00 194 PRO A N 1
ATOM 1478 C CA . PRO A 1 194 ? 8.114 -15.789 4.634 1.00 78.00 194 PRO A CA 1
ATOM 1479 C C . PRO A 1 194 ? 6.927 -16.723 4.914 1.00 78.00 194 PRO A C 1
ATOM 1481 O O . PRO A 1 194 ? 7.125 -17.917 5.107 1.00 78.00 194 PRO A O 1
ATOM 1484 N N . ASP A 1 195 ? 5.702 -16.188 4.905 1.00 83.62 195 ASP A N 1
ATOM 1485 C CA . ASP A 1 195 ? 4.458 -16.948 5.016 1.00 83.62 195 ASP A CA 1
ATOM 1486 C C . ASP A 1 195 ? 3.427 -16.417 4.007 1.00 83.62 195 ASP A C 1
ATOM 1488 O O . ASP A 1 195 ? 2.672 -15.473 4.259 1.00 83.62 195 ASP A O 1
ATOM 1492 N N . VAL A 1 196 ? 3.424 -17.031 2.822 1.00 86.56 196 VAL A N 1
ATOM 1493 C CA . VAL A 1 196 ? 2.508 -16.678 1.728 1.00 86.56 196 VAL A CA 1
ATOM 1494 C C . VAL A 1 196 ? 1.052 -16.950 2.109 1.00 86.56 196 VAL A C 1
ATOM 1496 O O . VAL A 1 196 ? 0.174 -16.178 1.731 1.00 86.56 196 VAL A O 1
ATOM 1499 N N . GLN A 1 197 ? 0.774 -18.016 2.868 1.00 87.75 197 GLN A N 1
ATOM 1500 C CA . GLN A 1 197 ? -0.595 -18.372 3.254 1.00 87.75 197 GLN A CA 1
ATOM 1501 C C . GLN A 1 197 ? -1.180 -17.318 4.190 1.00 87.75 197 GLN A C 1
ATOM 1503 O O . GLN A 1 197 ? -2.300 -16.850 3.976 1.00 87.75 197 GLN A O 1
ATOM 1508 N N . ARG A 1 198 ? -0.400 -16.880 5.183 1.00 89.69 198 ARG A N 1
ATOM 1509 C CA . ARG A 1 198 ? -0.808 -15.806 6.087 1.00 89.69 198 ARG A CA 1
ATOM 1510 C C . ARG A 1 198 ? -1.034 -14.494 5.345 1.00 89.69 198 ARG A C 1
ATOM 1512 O O . ARG A 1 198 ? -2.055 -13.850 5.572 1.00 89.69 198 ARG A O 1
ATOM 1519 N N . ALA A 1 199 ? -0.131 -14.122 4.439 1.00 89.62 199 ALA A N 1
ATOM 1520 C CA . ALA A 1 199 ? -0.295 -12.913 3.637 1.00 89.62 199 ALA A CA 1
ATOM 1521 C C . ALA A 1 199 ? -1.555 -12.964 2.757 1.00 89.62 199 ALA A C 1
ATOM 1523 O O . ALA A 1 199 ? -2.320 -12.006 2.727 1.00 89.62 199 ALA A O 1
ATOM 1524 N N . LEU A 1 200 ? -1.820 -14.090 2.083 1.00 90.25 200 LEU A N 1
ATOM 1525 C CA . LEU A 1 200 ? -3.036 -14.261 1.281 1.00 90.25 200 LEU A CA 1
ATOM 1526 C C . LEU A 1 200 ? -4.308 -14.237 2.137 1.00 90.25 200 LEU A C 1
ATOM 1528 O O . LEU A 1 200 ? -5.315 -13.688 1.699 1.00 90.25 200 LEU A O 1
ATOM 1532 N N . SER A 1 201 ? -4.266 -14.779 3.358 1.00 92.44 201 SER A N 1
ATOM 1533 C CA . SER A 1 201 ? -5.378 -14.677 4.310 1.00 92.44 201 SER A CA 1
ATOM 1534 C C . SER A 1 201 ? -5.671 -13.224 4.687 1.00 92.44 201 SER A C 1
ATOM 1536 O O . SER A 1 201 ? -6.834 -12.841 4.778 1.00 92.44 201 SER A O 1
ATOM 1538 N N . GLU A 1 202 ? -4.638 -12.410 4.898 1.00 95.38 202 GLU A N 1
ATOM 1539 C CA . GLU A 1 202 ? -4.808 -10.987 5.196 1.00 95.38 202 GLU A CA 1
ATOM 1540 C C . GLU A 1 202 ? -5.308 -10.203 3.982 1.00 95.38 202 GLU A C 1
ATOM 1542 O O . GLU A 1 202 ? -6.229 -9.400 4.115 1.00 95.38 202 GLU A O 1
ATOM 1547 N N . VAL A 1 203 ? -4.771 -10.481 2.791 1.00 93.25 203 VAL A N 1
ATOM 1548 C CA . VAL A 1 203 ? -5.274 -9.922 1.526 1.00 93.25 203 VAL A CA 1
ATOM 1549 C C . VAL A 1 203 ? -6.754 -10.244 1.349 1.00 93.25 203 VAL A C 1
ATOM 1551 O O . VAL A 1 203 ? -7.540 -9.354 1.040 1.00 93.25 203 VAL A O 1
ATOM 1554 N N . HIS A 1 204 ? -7.146 -11.495 1.591 1.00 90.69 204 HIS A N 1
ATOM 1555 C CA . HIS A 1 204 ? -8.540 -11.912 1.527 1.00 90.69 204 HIS A CA 1
ATOM 1556 C C . HIS A 1 204 ? -9.408 -11.144 2.528 1.00 90.69 204 HIS A C 1
ATOM 1558 O O . HIS A 1 204 ? -10.478 -10.671 2.160 1.00 90.69 204 HIS A O 1
ATOM 1564 N N . ARG A 1 205 ? -8.935 -10.978 3.768 1.00 94.19 205 ARG A N 1
ATOM 1565 C CA . ARG A 1 205 ? -9.662 -10.258 4.816 1.00 94.19 205 ARG A CA 1
ATOM 1566 C C . ARG A 1 205 ? -9.947 -8.809 4.426 1.00 94.19 205 ARG A C 1
ATOM 1568 O O . ARG A 1 205 ? -11.048 -8.335 4.676 1.00 94.19 205 ARG A O 1
ATOM 1575 N N . VAL A 1 206 ? -8.971 -8.096 3.864 1.00 94.56 206 VAL A N 1
ATOM 1576 C CA . VAL A 1 206 ? -9.095 -6.652 3.579 1.00 94.56 206 VAL A CA 1
ATOM 1577 C C . VAL A 1 206 ? -9.748 -6.343 2.231 1.00 94.56 206 VAL A C 1
ATOM 1579 O O . VAL A 1 206 ? -10.121 -5.196 1.993 1.00 94.56 206 VAL A O 1
ATOM 1582 N N . LEU A 1 207 ? -9.885 -7.328 1.343 1.00 92.12 207 LEU A N 1
ATOM 1583 C CA . LEU A 1 207 ? -10.520 -7.164 0.038 1.00 92.12 207 LEU A CA 1
ATOM 1584 C C . LEU A 1 207 ? -12.047 -7.267 0.170 1.00 92.12 207 LEU A C 1
ATOM 1586 O O . LEU A 1 207 ? -12.560 -8.181 0.814 1.00 92.12 207 LEU A O 1
ATOM 1590 N N . LYS A 1 208 ? -12.792 -6.351 -0.458 1.00 90.19 208 LYS A N 1
ATOM 1591 C CA . LYS A 1 208 ? -14.261 -6.437 -0.523 1.00 90.19 208 LYS A CA 1
ATOM 1592 C C . LYS A 1 208 ? -14.710 -7.725 -1.245 1.00 90.19 208 LYS A C 1
ATOM 1594 O O . LYS A 1 208 ? -14.067 -8.136 -2.218 1.00 90.19 208 LYS A O 1
ATOM 1599 N N . PRO A 1 209 ? -15.835 -8.351 -0.856 1.00 80.75 209 PRO A N 1
ATOM 1600 C CA . PRO A 1 209 ? -16.383 -9.500 -1.578 1.00 80.75 209 PRO A CA 1
ATOM 1601 C C . PRO A 1 209 ? -16.629 -9.186 -3.065 1.00 80.75 209 PRO A C 1
ATOM 1603 O O . PRO A 1 209 ? -17.088 -8.098 -3.410 1.00 80.75 209 PRO A O 1
ATOM 1606 N N . GLY A 1 210 ? -16.323 -10.127 -3.966 1.00 69.69 210 GLY A N 1
ATOM 1607 C CA . GLY A 1 210 ? -16.516 -9.943 -5.413 1.00 69.69 210 GLY A CA 1
ATOM 1608 C C . GLY A 1 210 ? -15.478 -9.046 -6.100 1.00 69.69 210 GLY A C 1
ATOM 1609 O O . GLY A 1 210 ? -15.607 -8.767 -7.295 1.00 69.69 210 GLY A O 1
ATOM 1610 N N . ARG A 1 211 ? -14.460 -8.569 -5.373 1.00 78.12 211 ARG A N 1
ATOM 1611 C CA . ARG A 1 211 ? -13.352 -7.775 -5.919 1.00 78.12 211 ARG A CA 1
ATOM 1612 C C . ARG A 1 211 ? -12.136 -8.633 -6.249 1.00 78.12 211 ARG A C 1
ATOM 1614 O O . ARG A 1 211 ? -12.106 -9.831 -5.977 1.00 78.12 211 ARG A O 1
ATOM 1621 N N . ALA A 1 212 ? -11.163 -8.036 -6.928 1.00 63.62 212 ALA A N 1
ATOM 1622 C CA . ALA A 1 212 ? -10.040 -8.762 -7.500 1.00 63.62 212 ALA A CA 1
ATOM 1623 C C . ALA A 1 212 ? -8.744 -8.577 -6.700 1.00 63.62 212 ALA A C 1
ATOM 1625 O O . ALA A 1 212 ? -8.436 -7.488 -6.218 1.00 63.62 212 ALA A O 1
ATOM 1626 N N . LEU A 1 213 ? -7.958 -9.651 -6.633 1.00 68.44 213 LEU A N 1
ATOM 1627 C CA . LEU A 1 213 ? -6.525 -9.602 -6.358 1.00 68.44 213 LEU A CA 1
ATOM 1628 C C . LEU A 1 213 ? -5.795 -9.600 -7.701 1.00 68.44 213 LEU A C 1
ATOM 1630 O O . LEU A 1 213 ? -6.041 -10.473 -8.537 1.00 68.44 213 LEU A O 1
ATOM 1634 N N . HIS A 1 214 ? -4.864 -8.671 -7.898 1.00 64.25 214 HIS A N 1
ATOM 1635 C CA . HIS A 1 214 ? -3.961 -8.685 -9.043 1.00 64.25 214 HIS A CA 1
ATOM 1636 C C . HIS A 1 214 ? -2.542 -9.079 -8.594 1.00 64.25 214 HIS A C 1
ATOM 1638 O O . HIS A 1 214 ? -1.812 -8.253 -8.044 1.00 64.25 214 HIS A O 1
ATOM 1644 N N . PRO A 1 215 ? -2.111 -10.339 -8.806 1.00 56.78 215 PRO A N 1
ATOM 1645 C CA . PRO A 1 215 ? -0.784 -10.796 -8.390 1.00 56.78 215 PRO A CA 1
ATOM 1646 C C . PRO A 1 215 ? 0.326 -10.483 -9.418 1.00 56.78 215 PRO A C 1
ATOM 1648 O O . PRO A 1 215 ? 1.438 -11.004 -9.318 1.00 56.78 215 PRO A O 1
ATOM 1651 N N . GLY A 1 216 ? 0.043 -9.656 -10.434 1.00 59.09 216 GLY A N 1
ATOM 1652 C CA . GLY A 1 216 ? 0.982 -9.295 -11.502 1.00 59.09 216 GLY A CA 1
ATOM 1653 C C . GLY A 1 216 ? 0.700 -9.982 -12.838 1.00 59.09 216 GLY A C 1
ATOM 1654 O O . GLY A 1 216 ? -0.312 -9.707 -13.461 1.00 59.09 216 GLY A O 1
ATOM 1655 N N . ARG A 1 217 ? 1.598 -10.851 -13.324 1.00 46.12 217 ARG A N 1
ATOM 1656 C CA . ARG A 1 217 ? 1.597 -11.396 -14.711 1.00 46.12 217 ARG A CA 1
ATOM 1657 C C . ARG A 1 217 ? 0.460 -12.363 -15.070 1.00 46.12 217 ARG A C 1
ATOM 1659 O O . ARG A 1 217 ? 0.525 -13.041 -16.090 1.00 46.12 217 ARG A O 1
ATOM 1666 N N . VAL A 1 218 ? -0.558 -12.455 -14.236 1.00 43.84 218 VAL A N 1
ATOM 1667 C CA . VAL A 1 218 ? -1.743 -13.283 -14.452 1.00 43.84 218 VAL A CA 1
ATOM 1668 C C . VAL A 1 218 ? -2.976 -12.387 -14.405 1.00 43.84 218 VAL A C 1
ATOM 1670 O O . VAL A 1 218 ? -2.957 -11.392 -13.671 1.00 43.84 218 VAL A O 1
ATOM 1673 N N . PRO A 1 219 ? -4.035 -12.719 -15.171 1.00 46.34 219 PRO A N 1
ATOM 1674 C CA . PRO A 1 219 ? -5.299 -11.996 -15.114 1.00 46.34 219 PRO A CA 1
ATOM 1675 C C . PRO A 1 219 ? -5.763 -11.801 -13.664 1.00 46.34 219 PRO A C 1
ATOM 1677 O O . PRO A 1 219 ? -5.492 -12.671 -12.827 1.00 46.34 219 PRO A O 1
ATOM 1680 N N . PRO A 1 220 ? -6.440 -10.682 -13.346 1.00 51.44 220 PRO A N 1
ATOM 1681 C CA . PRO A 1 220 ? -6.964 -10.445 -12.009 1.00 51.44 220 PRO A CA 1
ATOM 1682 C C . PRO A 1 220 ? -7.792 -11.647 -11.551 1.00 51.44 220 PRO A C 1
ATOM 1684 O O . PRO A 1 220 ? -8.723 -12.083 -12.230 1.00 51.44 220 PRO A O 1
ATOM 1687 N N . ILE A 1 221 ? -7.437 -12.195 -10.392 1.00 56.31 221 ILE A N 1
ATOM 1688 C CA . ILE A 1 221 ? -8.172 -13.301 -9.791 1.00 56.31 221 ILE A CA 1
ATOM 1689 C C . ILE A 1 221 ? -9.366 -12.665 -9.087 1.00 56.31 221 ILE A C 1
ATOM 1691 O O . ILE A 1 221 ? -9.212 -12.041 -8.032 1.00 56.31 221 ILE A O 1
ATOM 1695 N N . ARG A 1 222 ? -10.553 -12.771 -9.699 1.00 56.16 222 ARG A N 1
ATOM 1696 C CA . ARG A 1 222 ? -11.806 -12.365 -9.051 1.00 56.16 222 ARG A CA 1
ATOM 1697 C C . ARG A 1 222 ? -12.057 -13.276 -7.860 1.00 56.16 222 ARG A C 1
ATOM 1699 O O . ARG A 1 222 ? -12.034 -14.498 -7.986 1.00 56.16 222 ARG A O 1
ATOM 1706 N N . TRP A 1 223 ? -12.286 -12.669 -6.705 1.00 46.00 223 TRP A N 1
ATOM 1707 C CA . TRP A 1 223 ? -12.639 -13.406 -5.509 1.00 46.00 223 TRP A CA 1
ATOM 1708 C C . TRP A 1 223 ? -14.151 -13.640 -5.460 1.00 46.00 223 TRP A C 1
ATOM 1710 O O . TRP A 1 223 ? -14.929 -12.713 -5.230 1.00 46.00 223 TRP A O 1
ATOM 1720 N N . GLU A 1 224 ? -14.567 -14.890 -5.651 1.00 44.12 224 GLU A N 1
ATOM 1721 C CA . GLU A 1 224 ? -15.933 -15.340 -5.379 1.00 44.12 224 GLU A CA 1
ATOM 1722 C C . GLU A 1 224 ? -16.035 -15.784 -3.913 1.00 44.12 224 GLU A C 1
ATOM 1724 O O . GLU A 1 224 ? -15.196 -16.537 -3.411 1.00 44.12 224 GLU A O 1
ATOM 1729 N N . SER A 1 225 ? -17.050 -15.301 -3.192 1.00 38.47 225 SER A N 1
ATOM 1730 C CA . SER A 1 225 ? -17.291 -15.697 -1.805 1.00 38.47 225 SER A CA 1
ATOM 1731 C C . SER A 1 225 ? -17.499 -17.213 -1.723 1.00 38.47 225 SER A C 1
ATOM 1733 O O . SER A 1 225 ? -18.361 -17.781 -2.392 1.00 38.47 225 SER A O 1
ATOM 1735 N N . ARG A 1 226 ? -16.736 -17.901 -0.861 1.00 43.59 226 ARG A N 1
ATOM 1736 C CA . ARG A 1 226 ? -16.979 -19.316 -0.528 1.00 43.59 226 ARG A CA 1
ATOM 1737 C C . ARG A 1 226 ? -18.235 -19.464 0.340 1.00 43.59 226 ARG A C 1
ATOM 1739 O O . ARG A 1 226 ? -18.145 -19.899 1.478 1.00 43.59 226 ARG A O 1
ATOM 1746 N N . HIS A 1 227 ? -19.403 -19.142 -0.207 1.00 38.78 227 HIS A N 1
ATOM 1747 C CA . HIS A 1 227 ? -20.710 -19.544 0.314 1.00 38.78 227 HIS A CA 1
ATOM 1748 C C . HIS A 1 227 ? -21.688 -19.831 -0.838 1.00 38.78 227 HIS A C 1
ATOM 1750 O O . HIS A 1 227 ? -22.802 -19.330 -0.865 1.00 38.78 227 HIS A O 1
ATOM 1756 N N . ALA A 1 228 ? -21.286 -20.678 -1.787 1.00 37.44 228 ALA A N 1
ATOM 1757 C CA . ALA A 1 228 ? -22.221 -21.437 -2.612 1.00 37.44 228 ALA A CA 1
ATOM 1758 C C . ALA A 1 228 ? -21.578 -22.775 -3.021 1.00 37.44 228 ALA A C 1
ATOM 1760 O O . ALA A 1 228 ? -20.507 -22.817 -3.618 1.00 37.44 228 ALA A O 1
ATOM 1761 N N . SER A 1 229 ? -22.234 -23.873 -2.636 1.00 35.41 229 SER A N 1
ATOM 1762 C CA . SER A 1 229 ? -22.023 -25.263 -3.082 1.00 35.41 229 SER A CA 1
ATOM 1763 C C . SER A 1 229 ? -20.656 -25.932 -2.836 1.00 35.41 229 SER A C 1
ATOM 1765 O O . SER A 1 229 ? -19.904 -26.238 -3.755 1.00 35.41 229 SER A O 1
ATOM 1767 N N . ARG A 1 230 ? -20.422 -26.362 -1.587 1.00 38.59 230 ARG A N 1
ATOM 1768 C CA . ARG A 1 230 ? -19.943 -27.738 -1.343 1.00 38.59 230 ARG A CA 1
ATOM 1769 C C . ARG A 1 230 ? -21.157 -28.656 -1.180 1.00 38.59 230 ARG A C 1
ATOM 1771 O O . ARG A 1 230 ? -21.570 -28.900 -0.057 1.00 38.59 230 ARG A O 1
ATOM 1778 N N . GLN A 1 231 ? -21.717 -29.125 -2.290 1.00 37.66 231 GLN A N 1
ATOM 1779 C CA . GLN A 1 231 ? -22.519 -30.354 -2.434 1.00 37.66 231 GLN A CA 1
ATOM 1780 C C . GLN A 1 231 ? -22.336 -30.715 -3.921 1.00 37.66 231 GLN A C 1
ATOM 1782 O O . GLN A 1 231 ? -22.722 -29.931 -4.772 1.00 37.66 231 GLN A O 1
ATOM 1787 N N . GLY A 1 232 ? -21.532 -31.692 -4.331 1.00 36.34 232 GLY A N 1
ATOM 1788 C CA . GLY A 1 232 ? -21.647 -33.108 -4.014 1.00 36.34 232 GLY A CA 1
ATOM 1789 C C . GLY A 1 232 ? -22.063 -33.848 -5.291 1.00 36.34 232 GLY A C 1
ATOM 1790 O O . GLY A 1 232 ? -23.251 -34.014 -5.515 1.00 36.34 232 GLY A O 1
ATOM 1791 N N . ALA A 1 233 ? -21.100 -34.260 -6.123 1.00 29.95 233 ALA A N 1
ATOM 1792 C CA . ALA A 1 233 ? -21.261 -35.331 -7.115 1.00 29.95 233 ALA A CA 1
ATOM 1793 C C . ALA A 1 233 ? -19.874 -35.790 -7.620 1.00 29.95 233 ALA A C 1
ATOM 1795 O O . ALA A 1 233 ? -19.078 -34.937 -8.020 1.00 29.95 233 ALA A O 1
ATOM 1796 N N . PRO A 1 234 ? -19.541 -37.096 -7.589 1.00 36.34 234 PRO A N 1
ATOM 1797 C CA . PRO A 1 234 ? -18.374 -37.618 -8.298 1.00 36.34 234 PRO A CA 1
ATOM 1798 C C . PRO A 1 234 ? -18.606 -37.582 -9.822 1.00 36.34 234 PRO A C 1
ATOM 1800 O O . PRO A 1 234 ? -19.762 -37.606 -10.256 1.00 36.34 234 PRO A O 1
ATOM 1803 N N . PRO A 1 235 ? -17.539 -37.533 -10.642 1.00 35.97 235 PRO A N 1
ATOM 1804 C CA . PRO A 1 235 ? -17.678 -37.565 -12.092 1.00 35.97 235 PRO A CA 1
ATOM 1805 C C . PRO A 1 235 ? -18.297 -38.897 -12.526 1.00 35.97 235 PRO A C 1
ATOM 1807 O O . PRO A 1 235 ? -17.803 -39.970 -12.175 1.00 35.97 235 PRO A O 1
ATOM 1810 N N . ALA A 1 236 ? -19.398 -38.812 -13.269 1.00 40.34 236 ALA A N 1
ATOM 1811 C CA . ALA A 1 236 ? -19.965 -39.941 -13.983 1.00 40.34 236 ALA A CA 1
ATOM 1812 C C . ALA A 1 236 ? -19.271 -40.067 -15.348 1.00 40.34 236 ALA A C 1
ATOM 1814 O O . ALA A 1 236 ? -19.379 -39.149 -16.159 1.00 40.34 236 ALA A O 1
ATOM 1815 N N . LEU A 1 237 ? -18.632 -41.233 -15.519 1.00 42.50 237 LEU A N 1
ATOM 1816 C CA . LEU A 1 237 ? -18.100 -41.889 -16.727 1.00 42.50 237 LEU A CA 1
ATOM 1817 C C . LEU A 1 237 ? -16.985 -41.173 -17.503 1.00 42.50 237 LEU A C 1
ATOM 1819 O O . LEU A 1 237 ? -17.261 -40.201 -18.235 1.00 42.50 237 LEU A O 1
#

Sequence (237 aa):
MSELSVPAVDVTGGEVRCPQCERGFLAANPAGGREMRCDTCSSSYPVTDGVVDLLPGTSMRRSLAQMSMEAEPIVRIYESRLWRRGPHVAFALGISFQHEQELIVRAAELKGAETILDLACGPGIYARPFAREVRAGHVVGLDLSLPMLRYASRRAREEGLRNLLLVHATALSLPFAPEHFDLVNCCGALHLFPDVQRALSEVHRVLKPGRALHPGRVPPIRWESRHASRQGAPPAL

Radius of gyration: 18.94 Å; Cα contacts (8 Å, |Δi|>4): 421; chains: 1; bounding box: 45×72×48 Å